Protein AF-0000000072276183 (afdb_homodimer)

Structure (mmCIF, N/CA/C/O backbone):
data_AF-0000000072276183-model_v1
#
loop_
_entity.id
_entity.type
_entity.pdbx_description
1 polymer 'TsaA-like domain-containing protein'
#
loop_
_atom_site.group_PDB
_atom_site.id
_atom_site.type_symbol
_atom_site.label_atom_id
_atom_site.label_alt_id
_atom_site.label_comp_id
_atom_site.label_asym_id
_atom_site.label_entity_id
_atom_site.label_seq_id
_atom_site.pdbx_PDB_ins_code
_atom_site.Cartn_x
_atom_site.Cartn_y
_atom_site.Cartn_z
_atom_site.occupancy
_atom_site.B_iso_or_equiv
_atom_site.auth_seq_id
_atom_site.auth_comp_id
_atom_site.auth_asym_id
_atom_site.auth_atom_id
_atom_site.pdbx_PDB_model_num
ATOM 1 N N . MET A 1 1 ? 23.266 11.641 19.812 1 40.16 1 MET A N 1
ATOM 2 C CA . MET A 1 1 ? 23.172 12.867 19.016 1 40.16 1 MET A CA 1
ATOM 3 C C . MET A 1 1 ? 22.047 12.758 17.984 1 40.16 1 MET A C 1
ATOM 5 O O . MET A 1 1 ? 21.906 11.742 17.312 1 40.16 1 MET A O 1
ATOM 9 N N . ASP A 1 2 ? 20.953 13.555 18.109 1 54.47 2 ASP A N 1
ATOM 10 C CA . ASP A 1 2 ? 19.781 13.586 17.25 1 54.47 2 ASP A CA 1
ATOM 11 C C . ASP A 1 2 ? 20.156 13.906 15.812 1 54.47 2 ASP A C 1
ATOM 13 O O . ASP A 1 2 ? 20.719 14.969 15.531 1 54.47 2 ASP A O 1
ATOM 17 N N . ASP A 1 3 ? 20.5 12.93 14.977 1 69.75 3 ASP A N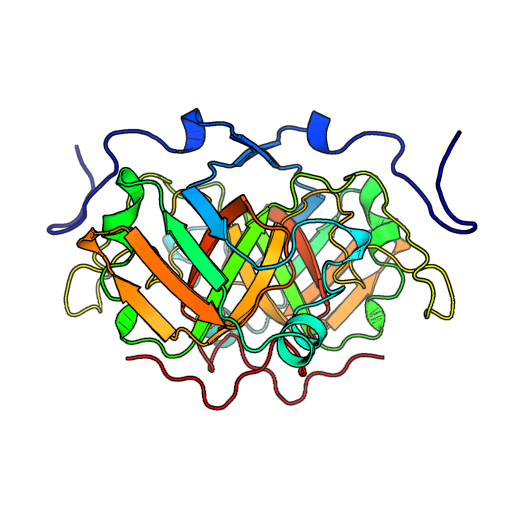 1
ATOM 18 C CA . ASP A 1 3 ? 20.969 13.047 13.594 1 69.75 3 ASP A CA 1
ATOM 19 C C . ASP A 1 3 ? 19.891 13.672 12.703 1 69.75 3 ASP A C 1
ATOM 21 O O . ASP A 1 3 ? 20.062 13.75 11.484 1 69.75 3 ASP A O 1
ATOM 25 N N . ARG A 1 4 ? 19 14.422 13.453 1 79.62 4 ARG A N 1
ATOM 26 C CA . ARG A 1 4 ? 17.938 15.039 12.688 1 79.62 4 ARG A CA 1
ATOM 27 C C . ARG A 1 4 ? 18.375 16.391 12.125 1 79.62 4 ARG A C 1
ATOM 29 O O . ARG A 1 4 ? 19.141 17.109 12.75 1 79.62 4 ARG A O 1
ATOM 36 N N . ARG A 1 5 ? 17.797 16.672 10.969 1 85.88 5 ARG A N 1
ATOM 37 C CA . ARG A 1 5 ? 17.984 17.969 10.344 1 85.88 5 ARG A CA 1
ATOM 38 C C . ARG A 1 5 ? 17.125 19.031 11.023 1 85.88 5 ARG A C 1
ATOM 40 O O . ARG A 1 5 ? 16.125 18.719 11.664 1 85.88 5 ARG A O 1
ATOM 47 N N . GLU A 1 6 ? 17.594 20.297 10.836 1 86.75 6 GLU A N 1
ATOM 48 C CA . GLU A 1 6 ? 16.797 21.422 11.344 1 86.75 6 GLU A CA 1
ATOM 49 C C . GLU A 1 6 ? 15.383 21.406 10.766 1 86.75 6 GLU A C 1
ATOM 51 O O . GLU A 1 6 ? 15.195 21.203 9.57 1 86.75 6 GLU A O 1
ATOM 56 N N . GLY A 1 7 ? 14.328 21.484 11.648 1 91.81 7 GLY A N 1
ATOM 57 C CA . GLY A 1 7 ? 12.945 21.531 11.203 1 91.81 7 GLY A CA 1
ATOM 58 C C . GLY A 1 7 ? 12.258 20.172 11.281 1 91.81 7 GLY A C 1
ATOM 59 O O . GLY A 1 7 ? 11.023 20.094 11.242 1 91.81 7 GLY A O 1
ATOM 60 N N . GLU A 1 8 ? 13.062 19.141 11.383 1 95.56 8 GLU A N 1
ATOM 61 C CA . GLU A 1 8 ? 12.477 17.812 11.492 1 95.56 8 GLU A CA 1
ATOM 62 C C . GLU A 1 8 ? 11.867 17.594 12.883 1 95.56 8 GLU A C 1
ATOM 64 O O . GLU A 1 8 ? 12.383 18.109 13.875 1 95.56 8 GLU A O 1
ATOM 69 N N . ILE A 1 9 ? 10.758 16.953 12.984 1 97.12 9 ILE A N 1
ATOM 70 C CA . ILE A 1 9 ? 10.07 16.656 14.234 1 97.12 9 ILE A CA 1
ATOM 71 C C . ILE A 1 9 ? 9.867 15.148 14.359 1 97.12 9 ILE A C 1
ATOM 73 O O . ILE A 1 9 ? 9.352 14.508 13.445 1 97.12 9 ILE A O 1
ATOM 77 N N . ALA A 1 10 ? 10.32 14.609 15.477 1 97.69 10 ALA A N 1
ATOM 78 C CA . ALA A 1 10 ? 10.094 13.195 15.781 1 97.69 10 ALA A CA 1
ATOM 79 C C . ALA A 1 10 ? 8.938 13.031 16.766 1 97.69 10 ALA A C 1
ATOM 81 O O . ALA A 1 10 ? 8.68 13.914 17.594 1 97.69 10 ALA A O 1
ATOM 82 N N . LEU A 1 11 ? 8.211 11.93 16.609 1 98.06 11 LEU A N 1
ATOM 83 C CA . LEU A 1 11 ? 7.262 11.531 17.641 1 98.06 11 LEU A CA 1
ATOM 84 C C . LEU A 1 11 ? 7.965 11.359 18.984 1 98.06 11 LEU A C 1
ATOM 86 O O . LEU A 1 11 ? 9.164 11.055 19.031 1 98.06 11 LEU A O 1
ATOM 90 N N . ASP A 1 12 ? 7.238 11.531 20.047 1 96.62 12 ASP A N 1
ATOM 91 C CA . ASP A 1 12 ? 7.809 11.344 21.391 1 96.62 12 ASP A CA 1
ATOM 92 C C . ASP A 1 12 ? 7.805 9.867 21.781 1 96.62 12 ASP A C 1
ATOM 94 O O . ASP A 1 12 ? 8.086 9.523 22.938 1 96.62 12 ASP A O 1
ATOM 98 N N . PHE A 1 13 ? 7.434 9 20.891 1 96.88 13 PHE A N 1
ATOM 99 C CA . PHE A 1 13 ? 7.465 7.555 21.062 1 96.88 13 PHE A CA 1
ATOM 100 C C . PHE A 1 13 ? 7.852 6.863 19.766 1 96.88 13 PHE A C 1
ATOM 102 O O . PHE A 1 13 ? 7.793 7.469 18.688 1 96.88 13 PHE A O 1
ATOM 109 N N . ASP A 1 14 ? 8.258 5.617 19.891 1 96.19 14 ASP A N 1
ATOM 110 C CA . ASP A 1 14 ? 8.5 4.785 18.703 1 96.19 14 ASP A CA 1
ATOM 111 C C . ASP A 1 14 ? 7.238 4.023 18.312 1 96.19 14 ASP A C 1
ATOM 113 O O . ASP A 1 14 ? 6.719 3.219 19.078 1 96.19 14 ASP A O 1
ATOM 117 N N . PRO A 1 15 ? 6.758 4.242 17.078 1 96.31 15 PRO A N 1
ATOM 118 C CA . PRO A 1 15 ? 5.535 3.564 16.641 1 96.31 15 PRO A CA 1
ATOM 119 C C . PRO A 1 15 ? 5.641 2.043 16.719 1 96.31 15 PRO A C 1
ATOM 121 O O . PRO A 1 15 ? 4.621 1.354 16.812 1 96.31 15 PRO A O 1
ATOM 124 N N . VAL A 1 16 ? 6.832 1.519 16.641 1 92.94 16 VAL A N 1
ATOM 125 C CA . VAL A 1 16 ? 7.023 0.073 16.688 1 92.94 16 VAL A CA 1
ATOM 126 C C . VAL A 1 16 ? 6.48 -0.471 18 1 92.94 16 VAL A C 1
ATOM 128 O O . VAL A 1 16 ? 6.125 -1.647 18.094 1 92.94 16 VAL A O 1
ATOM 131 N N . THR A 1 17 ? 6.336 0.335 19.047 1 94.38 17 THR A N 1
ATOM 132 C CA . THR A 1 17 ? 5.93 -0.116 20.375 1 94.38 17 THR A CA 1
ATOM 133 C C . THR A 1 17 ? 4.418 -0.308 20.438 1 94.38 17 THR A C 1
ATOM 135 O O . THR A 1 17 ? 3.906 -0.957 21.344 1 94.38 17 THR A O 1
ATOM 138 N N . ARG A 1 18 ? 3.568 0.251 19.562 1 93.12 18 ARG A N 1
ATOM 139 C CA . ARG A 1 18 ? 2.115 0.124 19.578 1 93.12 18 ARG A CA 1
ATOM 140 C C . ARG A 1 18 ? 1.686 -1.294 19.219 1 93.12 18 ARG A C 1
ATOM 142 O O . ARG A 1 18 ? 0.738 -1.828 19.797 1 93.12 18 ARG A O 1
ATOM 149 N N . LYS A 1 19 ? 2.328 -2.047 18.375 1 95.62 19 LYS A N 1
ATOM 150 C CA . LYS A 1 19 ? 2.109 -3.436 17.969 1 95.62 19 LYS A CA 1
ATOM 151 C C . LYS A 1 19 ? 0.624 -3.723 17.781 1 95.62 19 LYS A C 1
ATOM 153 O O . LYS A 1 19 ? 0.101 -4.707 18.297 1 95.62 19 LYS A O 1
ATOM 158 N N . ASP A 1 20 ? -0.106 -2.877 17.125 1 98.19 20 ASP A N 1
ATOM 159 C CA . ASP A 1 20 ? -1.546 -2.986 16.906 1 98.19 20 ASP A CA 1
ATOM 160 C C . ASP A 1 20 ? -1.881 -4.188 16.031 1 98.19 20 ASP A C 1
ATOM 162 O O . ASP A 1 20 ? -2.967 -4.758 16.141 1 98.19 20 ASP A O 1
ATOM 166 N N . ALA A 1 21 ? -1.029 -4.551 15.125 1 98.06 21 ALA A N 1
ATOM 167 C CA . ALA A 1 21 ? -1.132 -5.742 14.281 1 98.06 21 ALA A CA 1
ATOM 168 C C . ALA A 1 21 ? 0.251 -6.266 13.906 1 98.06 21 ALA A C 1
ATOM 170 O O . ALA A 1 21 ? 1.262 -5.602 14.156 1 98.06 21 ALA A O 1
ATOM 171 N N . SER A 1 22 ? 0.256 -7.473 13.359 1 97.62 22 S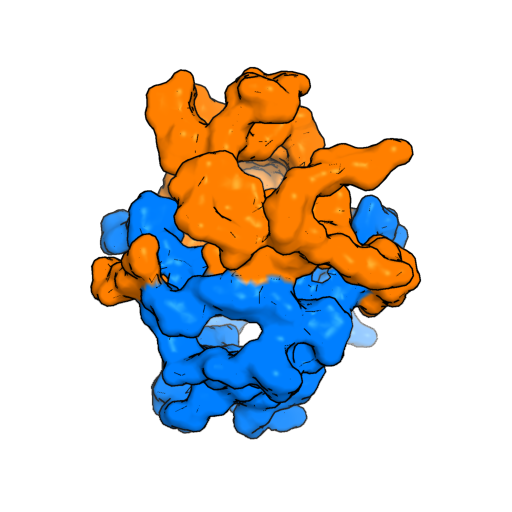ER A N 1
ATOM 172 C CA . SER A 1 22 ? 1.518 -8.078 12.945 1 97.62 22 SER A CA 1
ATOM 173 C C . SER A 1 22 ? 1.582 -8.242 11.43 1 97.62 22 SER A C 1
ATOM 175 O O . SER A 1 22 ? 0.553 -8.414 10.773 1 97.62 22 SER A O 1
ATOM 177 N N . VAL A 1 23 ? 2.803 -8.141 10.945 1 98.5 23 VAL A N 1
ATOM 178 C CA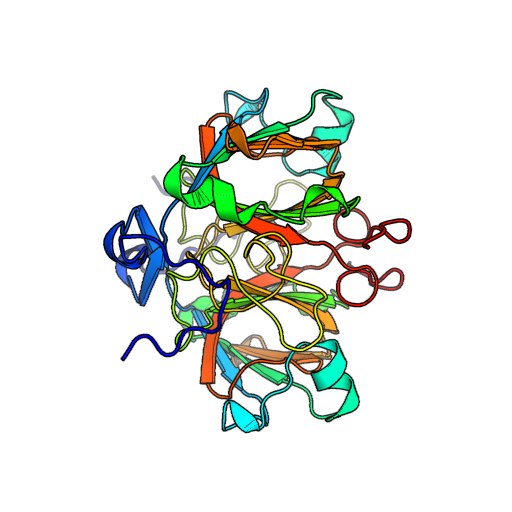 . VAL A 1 23 ? 3.061 -8.336 9.523 1 98.5 23 VAL A CA 1
ATOM 179 C C . VAL A 1 23 ? 3.818 -9.648 9.312 1 98.5 23 VAL A C 1
ATOM 181 O O . VAL A 1 23 ? 4.746 -9.961 10.062 1 98.5 23 VAL A O 1
ATOM 184 N N . ALA A 1 24 ? 3.357 -10.414 8.383 1 98.75 24 ALA A N 1
ATOM 185 C CA . ALA A 1 24 ? 4.094 -11.578 7.902 1 98.75 24 ALA A CA 1
ATOM 186 C C . ALA A 1 24 ? 4.828 -11.266 6.602 1 98.75 24 ALA A C 1
ATOM 188 O O . ALA A 1 24 ? 4.199 -10.984 5.578 1 98.75 24 ALA A O 1
ATOM 189 N N . PHE A 1 25 ? 6.195 -11.297 6.672 1 98.88 25 PHE A N 1
ATOM 190 C CA . PHE A 1 25 ? 6.918 -11.195 5.41 1 98.88 25 PHE A CA 1
ATOM 191 C C . PHE A 1 25 ? 6.684 -12.43 4.555 1 98.88 25 PHE A C 1
ATOM 193 O O . PHE A 1 25 ? 6.844 -13.562 5.027 1 98.88 25 PHE A O 1
ATOM 200 N N . ILE A 1 26 ? 6.324 -12.211 3.336 1 98.94 26 ILE A N 1
ATOM 201 C CA . ILE A 1 26 ? 5.914 -13.344 2.516 1 98.94 26 ILE A CA 1
ATOM 202 C C . ILE A 1 26 ? 7.035 -13.703 1.542 1 98.94 26 ILE A C 1
ATOM 204 O O . ILE A 1 26 ? 6.906 -14.648 0.763 1 98.94 26 ILE A O 1
ATOM 208 N N . GLY A 1 27 ? 8.07 -12.992 1.524 1 98.88 27 GLY A N 1
ATOM 209 C CA . GLY A 1 27 ? 9.227 -13.156 0.655 1 98.88 27 GLY A CA 1
ATOM 210 C C . GLY A 1 27 ? 10.188 -11.984 0.719 1 98.88 27 GLY A C 1
ATOM 211 O O . GLY A 1 27 ? 10.273 -11.297 1.739 1 98.88 27 GLY A O 1
ATOM 212 N N . HIS A 1 28 ? 10.969 -11.867 -0.347 1 98.94 28 HIS A N 1
ATOM 213 C CA . HIS A 1 28 ? 11.945 -10.781 -0.392 1 98.94 28 HIS A CA 1
ATOM 214 C C . HIS A 1 28 ? 12.18 -10.312 -1.823 1 98.94 28 HIS A C 1
ATOM 216 O O . HIS A 1 28 ? 11.812 -11 -2.777 1 98.94 28 HIS A O 1
ATOM 222 N N . ILE A 1 29 ? 12.758 -9.156 -1.881 1 98.88 29 ILE A N 1
ATOM 223 C CA . ILE A 1 29 ? 13.016 -8.508 -3.16 1 98.88 29 ILE A CA 1
ATOM 224 C C . ILE A 1 29 ? 14.523 -8.445 -3.408 1 98.88 29 ILE A C 1
ATOM 226 O O . ILE A 1 29 ? 15.289 -8.031 -2.533 1 98.88 29 ILE A O 1
ATOM 230 N N . GLN A 1 30 ? 14.914 -8.898 -4.531 1 98.69 30 GLN A N 1
ATOM 231 C CA . GLN A 1 30 ? 16.297 -8.758 -4.965 1 98.69 30 GLN A CA 1
ATOM 232 C C . GLN A 1 30 ? 16.469 -7.586 -5.93 1 98.69 30 GLN A C 1
ATOM 234 O O . GLN A 1 30 ? 15.773 -7.516 -6.949 1 98.69 30 GLN A O 1
ATOM 239 N N . THR A 1 31 ? 17.312 -6.648 -5.648 1 97.81 31 THR A N 1
ATOM 240 C CA . THR A 1 31 ? 17.656 -5.488 -6.461 1 97.81 31 THR A CA 1
ATOM 241 C C . THR A 1 31 ? 19.156 -5.332 -6.574 1 97.81 31 THR A C 1
ATOM 243 O O . THR A 1 31 ? 19.922 -6.008 -5.867 1 97.81 31 THR A O 1
ATOM 246 N N . PRO A 1 32 ? 19.625 -4.445 -7.473 1 96.25 32 PRO A N 1
ATOM 247 C CA . PRO A 1 32 ? 21.062 -4.238 -7.574 1 96.25 32 PRO A CA 1
ATOM 248 C C . PRO A 1 32 ? 21.609 -3.318 -6.48 1 96.25 32 PRO A C 1
ATOM 250 O O . PRO A 1 32 ? 22.812 -3.145 -6.359 1 96.25 32 PRO A O 1
ATOM 253 N N . TRP A 1 33 ? 20.766 -2.785 -5.641 1 96.75 33 TRP A N 1
ATOM 254 C CA . TRP A 1 33 ? 21.172 -1.78 -4.668 1 96.75 33 TRP A CA 1
ATOM 255 C C . TRP A 1 33 ? 21.625 -2.436 -3.367 1 96.75 33 TRP A C 1
ATOM 257 O O . TRP A 1 33 ? 20.812 -3.02 -2.646 1 96.75 33 TRP A O 1
ATOM 267 N N . THR A 1 34 ? 22.859 -2.266 -2.977 1 94.88 34 THR A N 1
ATOM 268 C CA . THR A 1 34 ? 23.391 -2.996 -1.831 1 94.88 34 THR A CA 1
ATOM 269 C C . THR A 1 34 ? 23.688 -2.045 -0.672 1 94.88 34 THR A C 1
ATOM 271 O O . THR A 1 34 ? 23.953 -2.488 0.446 1 94.88 34 THR A O 1
ATOM 274 N N . SER A 1 35 ? 23.656 -0.724 -0.904 1 94.25 35 SER A N 1
ATOM 275 C CA . SER A 1 35 ? 23.844 0.251 0.165 1 94.25 35 SER A CA 1
ATOM 276 C C . SER A 1 35 ? 22.875 1.419 0.031 1 94.25 35 SER A C 1
ATOM 278 O O . SER A 1 35 ? 22.469 1.771 -1.078 1 94.25 35 SER A O 1
ATOM 280 N N . ARG A 1 36 ? 22.562 1.996 1.157 1 90.12 36 ARG A N 1
ATOM 281 C CA . ARG A 1 36 ? 21.594 3.092 1.207 1 90.12 36 ARG A CA 1
ATOM 282 C C . ARG A 1 36 ? 22.078 4.273 0.369 1 90.12 36 ARG A C 1
ATOM 284 O O . ARG A 1 36 ? 21.281 4.922 -0.31 1 90.12 36 ARG A O 1
ATOM 291 N N . ASP A 1 37 ? 23.344 4.477 0.392 1 89.94 37 ASP A N 1
ATOM 292 C CA . ASP A 1 37 ? 23.922 5.613 -0.325 1 89.94 37 ASP A CA 1
ATOM 293 C C . ASP A 1 37 ? 23.812 5.418 -1.836 1 89.94 37 ASP A C 1
ATOM 295 O O . ASP A 1 37 ? 23.781 6.391 -2.594 1 89.94 37 ASP A O 1
ATOM 299 N N . GLU A 1 38 ? 23.672 4.156 -2.24 1 89 38 GLU A N 1
ATOM 300 C CA . GLU A 1 38 ? 23.656 3.852 -3.668 1 89 38 GLU A CA 1
ATOM 301 C C . GLU A 1 38 ? 22.219 3.611 -4.16 1 89 38 GLU A C 1
ATOM 303 O O . GLU A 1 38 ? 21.969 3.602 -5.367 1 89 38 GLU A O 1
ATOM 308 N N . ALA A 1 39 ? 21.391 3.406 -3.215 1 91.94 39 ALA A N 1
ATOM 309 C CA . ALA A 1 39 ? 20.016 3.105 -3.617 1 91.94 39 ALA A CA 1
ATOM 310 C C . ALA A 1 39 ? 19.328 4.344 -4.172 1 91.94 39 ALA A C 1
ATOM 312 O O . ALA A 1 39 ? 19.578 5.461 -3.707 1 91.94 39 ALA A O 1
ATOM 313 N N . PRO A 1 40 ? 18.547 4.121 -5.223 1 94.5 40 PRO A N 1
ATOM 314 C CA . PRO A 1 40 ? 17.75 5.246 -5.73 1 94.5 40 PRO A CA 1
ATOM 315 C C . PRO A 1 40 ? 16.781 5.805 -4.684 1 94.5 40 PRO A C 1
ATOM 317 O O . PRO A 1 40 ? 16.406 5.098 -3.75 1 94.5 40 PRO A O 1
ATOM 320 N N . ARG A 1 41 ? 16.406 7.016 -4.805 1 90.44 41 ARG A N 1
ATOM 321 C CA . ARG A 1 41 ? 15.539 7.684 -3.844 1 90.44 41 ARG A CA 1
ATOM 322 C C . ARG A 1 41 ? 14.078 7.348 -4.105 1 90.44 41 ARG A C 1
ATOM 324 O O . ARG A 1 41 ? 13.219 7.562 -3.244 1 90.44 41 ARG A O 1
ATOM 331 N N . ASN A 1 42 ? 13.797 6.902 -5.285 1 92.06 42 ASN A N 1
ATOM 332 C CA . ASN A 1 42 ? 12.453 6.531 -5.715 1 92.06 42 ASN A CA 1
ATOM 333 C C . ASN A 1 42 ? 12.484 5.617 -6.934 1 92.06 42 ASN A C 1
ATOM 335 O O . ASN A 1 42 ? 13.555 5.336 -7.477 1 92.06 42 ASN A O 1
ATOM 339 N N . VAL A 1 43 ? 11.352 5.184 -7.328 1 94.62 43 VAL A N 1
ATOM 340 C CA . VAL A 1 43 ? 11.25 4.191 -8.391 1 94.62 43 VAL A CA 1
ATOM 341 C C . VAL A 1 43 ? 11.586 4.832 -9.734 1 94.62 43 VAL A C 1
ATOM 343 O O . VAL A 1 43 ? 12.117 4.172 -10.633 1 94.62 43 VAL A O 1
ATOM 346 N N . ILE A 1 44 ? 11.344 6.141 -9.914 1 94.69 44 ILE A N 1
ATOM 347 C CA . ILE A 1 44 ? 11.695 6.836 -11.148 1 94.69 44 ILE A CA 1
ATOM 348 C C . ILE A 1 44 ? 13.203 6.824 -11.336 1 94.69 44 ILE A C 1
ATOM 350 O O . ILE A 1 44 ? 13.703 6.461 -12.406 1 94.69 44 ILE A O 1
ATOM 354 N N . GLU A 1 45 ? 13.859 7.188 -10.281 1 94.56 45 GLU A N 1
ATOM 355 C CA . GLU A 1 45 ? 15.32 7.16 -10.32 1 94.56 45 GLU A CA 1
ATOM 356 C C . GLU A 1 45 ? 15.836 5.742 -10.555 1 94.56 45 GLU A C 1
ATOM 358 O O . GLU A 1 45 ? 16.828 5.547 -11.258 1 94.56 45 GLU A O 1
ATOM 363 N N . ALA A 1 46 ? 15.203 4.766 -9.93 1 95.44 46 ALA A N 1
ATOM 364 C CA . ALA A 1 46 ? 15.594 3.375 -10.141 1 95.44 46 ALA A CA 1
ATOM 365 C C . ALA A 1 46 ? 15.531 3.008 -11.617 1 95.44 46 ALA A C 1
ATOM 367 O O . ALA A 1 46 ? 16.469 2.398 -12.156 1 95.44 46 ALA A O 1
ATOM 368 N N . ARG A 1 47 ? 14.5 3.396 -12.312 1 93.44 47 ARG A N 1
ATOM 369 C CA . ARG A 1 47 ? 14.312 3.113 -13.727 1 93.44 47 ARG A CA 1
ATOM 370 C C . ARG A 1 47 ? 15.383 3.799 -14.57 1 93.44 47 ARG A C 1
ATOM 372 O O . ARG A 1 47 ? 15.812 3.262 -15.594 1 93.44 47 ARG A O 1
ATOM 379 N N . GLU A 1 48 ? 15.766 4.945 -14.141 1 94.56 48 GLU A N 1
ATOM 380 C CA . GLU A 1 48 ? 16.75 5.73 -14.883 1 94.56 48 GLU A CA 1
ATOM 381 C C . GLU A 1 48 ? 18.156 5.164 -14.695 1 94.56 48 GLU A C 1
ATOM 383 O O . GLU A 1 48 ? 18.953 5.176 -15.633 1 94.56 48 GLU A O 1
ATOM 388 N N . ARG A 1 49 ? 18.391 4.641 -13.562 1 92.56 49 ARG A N 1
ATOM 389 C CA . ARG A 1 49 ? 19.75 4.234 -13.211 1 92.56 49 ARG A CA 1
ATOM 390 C C . ARG A 1 49 ? 20.016 2.801 -13.648 1 92.56 49 ARG A C 1
ATOM 392 O O . ARG A 1 49 ? 21.172 2.396 -13.781 1 92.56 49 ARG A O 1
ATOM 399 N N . SER A 1 50 ? 19 2.043 -13.711 1 87.62 50 SER A N 1
ATOM 400 C CA . SER A 1 50 ? 19.219 0.648 -14.078 1 87.62 50 SER A CA 1
ATOM 401 C C . SER A 1 50 ? 18.062 0.102 -14.906 1 87.62 50 SER A C 1
ATOM 403 O O . SER A 1 50 ? 16.906 0.396 -14.633 1 87.62 50 SER A O 1
ATOM 405 N N . THR A 1 51 ? 18.453 -0.612 -15.875 1 87.19 51 THR A N 1
ATOM 406 C CA . THR A 1 51 ? 17.438 -1.347 -16.625 1 87.19 51 THR A CA 1
ATOM 407 C C . THR A 1 51 ? 17.234 -2.736 -16.031 1 87.19 51 THR A C 1
ATOM 409 O O . THR A 1 51 ? 16.344 -3.477 -16.469 1 87.19 51 THR A O 1
ATOM 412 N N . GLU A 1 52 ? 17.984 -3.016 -15.031 1 92.75 52 GLU A N 1
ATOM 413 C CA . GLU A 1 52 ? 17.859 -4.34 -14.43 1 92.75 52 GLU A CA 1
ATOM 414 C C . GLU A 1 52 ? 16.547 -4.473 -13.664 1 92.75 52 GLU A C 1
ATOM 416 O O . GLU A 1 52 ? 16.25 -3.67 -12.773 1 92.75 52 GLU A O 1
ATOM 421 N N . PRO A 1 53 ? 15.805 -5.469 -14.023 1 96.94 53 PRO A N 1
ATOM 422 C CA . PRO A 1 53 ? 14.555 -5.703 -13.305 1 96.94 53 PRO A CA 1
ATOM 423 C C . PRO A 1 53 ? 14.773 -6.188 -11.875 1 96.94 53 PRO A C 1
ATOM 425 O O . PRO A 1 53 ? 15.875 -6.621 -11.531 1 96.94 53 PRO A O 1
ATOM 428 N N . ALA A 1 54 ? 13.812 -5.996 -11.023 1 98.5 54 ALA A N 1
ATOM 429 C CA . ALA A 1 54 ? 13.828 -6.578 -9.68 1 98.5 54 ALA A CA 1
ATOM 430 C C . ALA A 1 54 ? 13.234 -7.984 -9.688 1 98.5 54 ALA A C 1
ATOM 432 O O . ALA A 1 54 ? 12.312 -8.273 -10.445 1 98.5 54 ALA A O 1
ATOM 433 N N . ARG A 1 55 ? 13.812 -8.812 -8.906 1 98.88 55 ARG A N 1
ATOM 434 C CA . ARG A 1 55 ? 13.305 -10.172 -8.711 1 98.88 55 ARG A CA 1
ATOM 435 C C . ARG A 1 55 ? 12.664 -10.328 -7.34 1 98.88 55 ARG A C 1
ATOM 437 O O . ARG A 1 55 ? 13.258 -9.953 -6.324 1 98.88 55 ARG A O 1
ATOM 444 N N . ILE A 1 56 ? 11.477 -10.82 -7.344 1 98.94 56 ILE A N 1
ATOM 445 C CA . ILE A 1 56 ? 10.75 -11.094 -6.109 1 98.94 56 ILE A CA 1
ATOM 446 C C . ILE A 1 56 ? 10.656 -12.602 -5.895 1 98.94 56 ILE A C 1
ATOM 448 O O . ILE A 1 56 ? 10.219 -13.336 -6.785 1 98.94 56 ILE A O 1
ATOM 452 N N . THR A 1 57 ? 11.086 -13.039 -4.766 1 98.94 57 THR A N 1
ATOM 453 C CA . THR A 1 57 ? 10.992 -14.453 -4.391 1 98.94 57 THR A CA 1
ATOM 454 C C . THR A 1 57 ? 10.078 -14.633 -3.182 1 98.94 57 THR A C 1
ATOM 456 O O . THR A 1 57 ? 10.336 -14.07 -2.115 1 98.94 57 THR A O 1
ATOM 459 N N . LEU A 1 58 ? 9.062 -15.438 -3.385 1 98.94 58 LEU A N 1
ATOM 460 C CA . LEU A 1 58 ? 8.133 -15.727 -2.301 1 98.94 58 LEU A CA 1
ATOM 461 C C . LEU A 1 58 ? 8.625 -16.906 -1.462 1 98.94 58 LEU A C 1
ATOM 463 O O . LEU A 1 58 ? 9.297 -17.797 -1.979 1 98.94 58 LEU A O 1
ATOM 467 N N . ASP A 1 59 ? 8.305 -16.859 -0.107 1 98.56 59 ASP A N 1
ATOM 468 C CA . ASP A 1 59 ? 8.344 -18.125 0.625 1 98.56 59 ASP A CA 1
ATOM 469 C C . ASP A 1 59 ? 7.465 -19.172 -0.049 1 98.56 59 ASP A C 1
ATOM 471 O O . ASP A 1 59 ? 6.352 -18.875 -0.49 1 98.56 59 ASP A O 1
ATOM 475 N N . PRO A 1 60 ? 7.875 -20.391 -0.12 1 98.31 60 PRO A N 1
ATOM 476 C CA . PRO A 1 60 ? 7.191 -21.438 -0.894 1 98.31 60 PRO A CA 1
ATOM 477 C C . PRO A 1 60 ? 5.711 -21.547 -0.544 1 98.31 60 PRO A C 1
ATOM 479 O O . PRO A 1 60 ? 4.879 -21.766 -1.429 1 98.31 60 PRO A O 1
ATOM 482 N N . ALA A 1 61 ? 5.344 -21.406 0.687 1 98 61 ALA A N 1
ATOM 483 C CA . ALA A 1 61 ? 3.957 -21.562 1.119 1 98 61 ALA A CA 1
ATOM 484 C C . ALA A 1 61 ? 3.043 -20.562 0.413 1 98 61 ALA A C 1
ATOM 486 O O . ALA A 1 61 ? 1.844 -20.812 0.263 1 98 61 ALA A O 1
ATOM 487 N N . PHE A 1 62 ? 3.576 -19.453 -0.073 1 98.81 62 PHE A N 1
ATOM 488 C CA . PHE A 1 62 ? 2.754 -18.391 -0.637 1 98.81 62 PHE A CA 1
ATOM 489 C C . PHE A 1 62 ? 2.738 -18.469 -2.158 1 98.81 62 PHE A C 1
ATOM 491 O O . PHE A 1 62 ? 2.002 -17.734 -2.816 1 98.81 62 PHE A O 1
ATOM 498 N N . ALA A 1 63 ? 3.453 -19.359 -2.799 1 98.81 63 ALA A N 1
ATOM 499 C CA . ALA A 1 63 ? 3.623 -19.453 -4.246 1 98.81 63 ALA A CA 1
ATOM 500 C C . ALA A 1 63 ? 2.287 -19.703 -4.941 1 98.81 63 ALA A C 1
ATOM 502 O O . ALA A 1 63 ? 2.01 -19.109 -5.988 1 98.81 63 ALA A O 1
ATOM 503 N N . PRO A 1 64 ? 1.399 -20.5 -4.332 1 98.44 64 PRO A N 1
ATOM 504 C CA . PRO A 1 64 ? 0.112 -20.734 -4.992 1 98.44 64 PRO A CA 1
ATOM 505 C C . PRO A 1 64 ? -0.702 -19.453 -5.156 1 98.44 64 PRO A C 1
ATOM 507 O O . PRO A 1 64 ? -1.594 -19.375 -6.008 1 98.44 64 PRO A O 1
ATOM 510 N N . GLY A 1 65 ? -0.38 -18.438 -4.375 1 98.75 65 GLY A N 1
ATOM 511 C CA . GLY A 1 65 ? -1.085 -17.156 -4.445 1 98.75 65 GLY A CA 1
ATOM 512 C C . GLY A 1 65 ? -0.842 -16.406 -5.742 1 98.75 65 GLY A C 1
ATOM 513 O O . GLY A 1 65 ? -1.552 -15.453 -6.055 1 98.75 65 GLY A O 1
ATOM 514 N N . LEU A 1 66 ? 0.061 -16.891 -6.535 1 98.75 66 LEU A N 1
ATOM 515 C CA . LEU A 1 66 ? 0.417 -16.234 -7.789 1 98.75 66 LEU A CA 1
ATOM 516 C C . LEU A 1 66 ? -0.503 -16.672 -8.914 1 98.75 66 LEU A C 1
ATOM 518 O O . LEU A 1 66 ? -0.482 -16.094 -10.008 1 98.75 66 LEU A O 1
ATOM 522 N N . ALA A 1 67 ? -1.322 -17.672 -8.641 1 97.56 67 ALA A N 1
ATOM 523 C CA . ALA A 1 67 ? -2.178 -18.219 -9.695 1 97.56 67 ALA A CA 1
ATOM 524 C C . ALA A 1 67 ? -3.066 -17.125 -10.297 1 97.56 67 ALA A C 1
ATOM 526 O O . ALA A 1 67 ? -3.832 -16.484 -9.578 1 97.56 67 ALA A O 1
ATOM 527 N N . GLY A 1 68 ? -2.916 -16.891 -11.625 1 96.62 68 GLY A N 1
ATOM 528 C CA . GLY A 1 68 ? -3.746 -15.922 -12.328 1 96.62 68 GLY A CA 1
ATOM 529 C C . GLY A 1 68 ? -3.082 -14.562 -12.484 1 96.62 68 GLY A C 1
ATOM 530 O O . GLY A 1 68 ? -3.604 -13.688 -13.18 1 96.62 68 GLY A O 1
ATOM 531 N N . LEU A 1 69 ? -1.895 -14.375 -11.906 1 98.31 69 LEU A N 1
ATOM 532 C CA . LEU A 1 69 ? -1.249 -13.07 -11.906 1 98.31 69 LEU A CA 1
ATOM 533 C C . LEU A 1 69 ? -0.619 -12.773 -13.266 1 98.31 69 LEU A C 1
ATOM 535 O O . LEU A 1 69 ? -0.557 -11.617 -13.688 1 98.31 69 LEU A O 1
ATOM 539 N N . ALA A 1 70 ? -0.177 -13.789 -13.969 1 97.19 70 ALA A N 1
ATOM 540 C CA . ALA A 1 70 ? 0.598 -13.648 -15.195 1 97.19 70 ALA A CA 1
ATOM 541 C C . ALA A 1 70 ? -0.194 -12.883 -16.25 1 97.19 70 ALA A C 1
ATOM 543 O O . ALA A 1 70 ? 0.389 -12.266 -17.156 1 97.19 70 ALA A O 1
ATOM 544 N N . GLY A 1 71 ? -1.433 -12.781 -16.188 1 95.25 71 GLY A N 1
ATOM 545 C CA . GLY A 1 71 ? -2.24 -12.086 -17.188 1 95.25 71 GLY A CA 1
ATOM 546 C C . GLY A 1 71 ? -2.238 -10.578 -17.016 1 95.25 71 GLY A C 1
ATOM 547 O O . GLY A 1 71 ? -2.66 -9.852 -17.906 1 95.25 71 GLY A O 1
ATOM 548 N N . HIS A 1 72 ? -1.724 -10.102 -15.938 1 98.38 72 HIS A N 1
ATOM 549 C CA . HIS A 1 72 ? -1.666 -8.672 -15.664 1 98.38 72 HIS A CA 1
ATOM 550 C C . HIS A 1 72 ? -0.359 -8.07 -16.156 1 98.38 72 HIS A C 1
ATOM 552 O O . HIS A 1 72 ? 0.704 -8.68 -16.031 1 98.38 72 HIS A O 1
ATOM 558 N N . SER A 1 73 ? -0.446 -6.871 -16.75 1 98.81 73 SER A N 1
ATOM 559 C CA . SER A 1 73 ? 0.763 -6.25 -17.281 1 98.81 73 SER A CA 1
ATOM 560 C C . SER A 1 73 ? 1.518 -5.492 -16.188 1 98.81 73 SER A C 1
ATOM 562 O O . SER A 1 73 ? 2.707 -5.207 -16.344 1 98.81 73 SER A O 1
ATOM 564 N N . HIS A 1 74 ? 0.78 -5.07 -15.172 1 98.88 74 HIS A N 1
ATOM 565 C CA . HIS A 1 74 ? 1.351 -4.301 -14.078 1 98.88 74 HIS A CA 1
ATOM 566 C C . HIS A 1 74 ? 0.875 -4.828 -12.727 1 98.88 74 HIS A C 1
ATOM 568 O O . HIS A 1 74 ? -0.193 -5.438 -12.633 1 98.88 74 HIS A O 1
ATOM 574 N N . VAL A 1 75 ? 1.693 -4.594 -11.727 1 98.94 75 VAL A N 1
ATOM 575 C CA . VAL A 1 75 ? 1.35 -4.949 -10.352 1 98.94 75 VAL A CA 1
ATOM 576 C C . VAL A 1 75 ? 1.732 -3.805 -9.414 1 98.94 75 VAL A C 1
ATOM 578 O O . VAL A 1 75 ? 2.543 -2.947 -9.773 1 98.94 75 VAL A O 1
ATOM 581 N N . VAL A 1 76 ? 1.069 -3.775 -8.297 1 98.94 76 VAL A N 1
ATOM 582 C CA . VAL A 1 76 ? 1.507 -2.986 -7.148 1 98.94 76 VAL A CA 1
ATOM 583 C C . VAL A 1 76 ? 2.266 -3.875 -6.168 1 98.94 76 VAL A C 1
ATOM 585 O O . VAL A 1 76 ? 1.755 -4.914 -5.738 1 98.94 76 VAL A O 1
ATOM 588 N N . VAL A 1 77 ? 3.475 -3.504 -5.887 1 98.94 77 VAL A N 1
ATOM 589 C CA . VAL A 1 77 ? 4.301 -4.223 -4.922 1 98.94 77 VAL A CA 1
ATOM 590 C C . VAL A 1 77 ? 4.352 -3.441 -3.609 1 98.94 77 VAL A C 1
ATOM 592 O O . VAL A 1 77 ? 4.609 -2.236 -3.605 1 98.94 77 VAL A O 1
ATOM 595 N N . LEU A 1 78 ? 3.982 -4.094 -2.5 1 98.94 78 LEU A N 1
ATOM 596 C CA . LEU A 1 78 ? 4.141 -3.543 -1.159 1 98.94 78 LEU A CA 1
ATOM 597 C C . LEU A 1 78 ? 5.312 -4.199 -0.438 1 98.94 78 LEU A C 1
ATOM 599 O O . LEU A 1 78 ? 5.383 -5.426 -0.345 1 98.94 78 LEU A O 1
ATOM 603 N N . TYR A 1 79 ? 6.211 -3.4 0.048 1 98.88 79 TYR A N 1
ATOM 604 C CA . TYR A 1 79 ? 7.395 -3.947 0.7 1 98.88 79 TYR A CA 1
ATOM 605 C C . TYR A 1 79 ? 7.77 -3.129 1.93 1 98.88 79 TYR A C 1
ATOM 607 O O . TYR A 1 79 ? 7.355 -1.974 2.062 1 98.88 79 TYR A O 1
ATOM 615 N N . TRP A 1 80 ? 8.406 -3.748 2.852 1 98.88 80 TRP A N 1
ATOM 616 C CA . TRP A 1 80 ? 8.68 -3.207 4.18 1 98.88 80 TRP A CA 1
ATOM 617 C C . TRP A 1 80 ? 10.094 -2.633 4.25 1 98.88 80 TRP A C 1
ATOM 619 O O . TRP A 1 80 ? 11.07 -3.377 4.223 1 98.88 80 TRP A O 1
ATOM 629 N N . MET A 1 81 ? 10.156 -1.336 4.344 1 98.44 81 MET A N 1
ATOM 630 C CA . MET A 1 81 ? 11.453 -0.682 4.461 1 98.44 81 MET A CA 1
ATOM 631 C C . MET A 1 81 ? 12.023 -0.85 5.863 1 98.44 81 MET A C 1
ATOM 633 O O . MET A 1 81 ? 12.062 0.105 6.641 1 98.44 81 MET A O 1
ATOM 637 N N . ASP A 1 82 ? 12.609 -2.045 6.109 1 97.62 82 ASP A N 1
ATOM 638 C CA . ASP A 1 82 ? 12.883 -2.562 7.445 1 97.62 82 ASP A CA 1
ATOM 639 C C . ASP A 1 82 ? 14.055 -1.825 8.086 1 97.62 82 ASP A C 1
ATOM 641 O O . ASP A 1 82 ? 14.273 -1.926 9.297 1 97.62 82 ASP A O 1
ATOM 645 N N . LYS A 1 83 ? 14.812 -1.015 7.379 1 96.56 83 LYS A N 1
ATOM 646 C CA . LYS A 1 83 ? 15.969 -0.308 7.934 1 96.56 83 LYS A CA 1
ATOM 647 C C . LYS A 1 83 ? 15.633 1.152 8.219 1 96.56 83 LYS A C 1
ATOM 649 O O . LYS A 1 83 ? 16.469 1.897 8.734 1 96.56 83 LYS A O 1
ATOM 654 N N . ALA A 1 84 ? 14.383 1.559 7.965 1 96.31 84 ALA A N 1
ATOM 655 C CA . ALA A 1 84 ? 13.984 2.955 8.125 1 96.31 84 ALA A CA 1
ATOM 656 C C . ALA A 1 84 ? 13.523 3.232 9.555 1 96.31 84 ALA A C 1
ATOM 658 O O . ALA A 1 84 ? 12.852 2.402 10.172 1 96.31 84 ALA A O 1
ATOM 659 N N . ARG A 1 85 ? 13.906 4.363 10.055 1 96.12 85 ARG A N 1
ATOM 660 C CA . ARG A 1 85 ? 13.305 4.785 11.32 1 96.12 85 ARG A CA 1
ATOM 661 C C . ARG A 1 85 ? 11.82 5.07 11.148 1 96.12 85 ARG A C 1
ATOM 663 O O . ARG A 1 85 ? 11.359 5.371 10.047 1 96.12 85 ARG A O 1
ATOM 670 N N . ARG A 1 86 ? 11.109 5.055 12.258 1 98.25 86 ARG A N 1
ATOM 671 C CA . ARG A 1 86 ? 9.656 5.074 12.141 1 98.25 86 ARG A CA 1
ATOM 672 C C . ARG A 1 86 ? 9.062 6.27 12.875 1 98.25 86 ARG A C 1
ATOM 674 O O . ARG A 1 86 ? 7.848 6.484 12.844 1 98.25 86 ARG A O 1
ATOM 681 N N . ASP A 1 87 ? 9.844 7.141 13.484 1 98 87 ASP A N 1
ATOM 682 C CA . ASP A 1 87 ? 9.312 8.117 14.43 1 98 87 ASP A CA 1
ATOM 683 C C . ASP A 1 87 ? 9.367 9.523 13.859 1 98 87 ASP A C 1
ATOM 685 O O . ASP A 1 87 ? 8.922 10.484 14.5 1 98 87 ASP A O 1
ATOM 689 N N . LEU A 1 88 ? 9.922 9.703 12.664 1 97.88 88 LEU A N 1
ATOM 690 C CA . LEU A 1 88 ? 10.055 11.047 12.102 1 97.88 88 LEU A CA 1
ATOM 691 C C . LEU A 1 88 ? 8.766 11.477 11.414 1 97.88 88 LEU A C 1
ATOM 693 O O . LEU A 1 88 ? 8.453 11.016 10.312 1 97.88 88 LEU A O 1
ATOM 697 N N . ILE A 1 89 ? 8.031 12.391 12.031 1 98.5 89 ILE A N 1
ATOM 698 C CA . ILE A 1 89 ? 6.688 12.742 11.57 1 98.5 89 ILE A CA 1
ATOM 699 C C . ILE A 1 89 ? 6.75 13.953 10.656 1 98.5 89 ILE A C 1
ATOM 701 O O . ILE A 1 89 ? 5.926 14.102 9.75 1 98.5 89 ILE A O 1
ATOM 705 N N . VAL A 1 90 ? 7.668 14.883 10.875 1 98.31 90 VAL A N 1
ATOM 706 C CA . VAL A 1 90 ? 7.996 15.984 9.977 1 98.31 90 VAL A CA 1
ATOM 707 C C . VAL A 1 90 ? 9.445 15.859 9.508 1 98.31 90 VAL A C 1
ATOM 709 O O . VAL A 1 90 ? 10.352 15.648 10.32 1 98.31 90 VAL A O 1
ATOM 712 N N . GLN A 1 91 ? 9.594 15.945 8.195 1 97 91 GLN A N 1
ATOM 713 C CA . GLN A 1 91 ? 10.898 15.758 7.582 1 97 91 GLN A CA 1
ATOM 714 C C . GLN A 1 91 ? 11.305 16.984 6.766 1 97 91 GLN A C 1
ATOM 716 O O . GLN A 1 91 ? 10.469 17.828 6.461 1 97 91 GLN A O 1
ATOM 721 N N . CYS A 1 92 ? 12.578 17.047 6.523 1 93.25 92 CYS A N 1
ATOM 722 C CA . CYS A 1 92 ? 13.133 18.125 5.715 1 93.25 92 CYS A CA 1
ATOM 723 C C . CYS A 1 92 ? 13.977 17.578 4.574 1 93.25 92 CYS A C 1
ATOM 725 O O . CYS A 1 92 ? 15.211 17.547 4.66 1 93.25 92 CYS A O 1
ATOM 727 N N . PRO A 1 93 ? 13.266 17.266 3.535 1 84.81 93 PRO A N 1
ATOM 728 C CA . PRO A 1 93 ? 14.047 16.766 2.402 1 84.81 93 PRO A CA 1
ATOM 729 C C . PRO A 1 93 ? 14.984 17.828 1.821 1 84.81 93 PRO A C 1
ATOM 731 O O . PRO A 1 93 ? 14.711 19.016 1.918 1 84.81 93 PRO A O 1
ATOM 734 N N . ARG A 1 94 ? 16.141 17.469 1.29 1 75.81 94 ARG A N 1
ATOM 735 C CA . ARG A 1 94 ? 17.188 18.359 0.82 1 75.81 94 ARG A CA 1
ATOM 736 C C . ARG A 1 94 ? 16.656 19.297 -0.261 1 75.81 94 ARG A C 1
ATOM 738 O O . ARG A 1 94 ? 17.016 20.484 -0.29 1 75.81 94 ARG A O 1
ATOM 745 N N . HIS A 1 95 ? 15.836 18.891 -1.097 1 71.62 95 HIS A N 1
ATOM 746 C CA . HIS A 1 95 ? 15.438 19.703 -2.24 1 71.62 95 HIS A CA 1
ATOM 747 C C . HIS A 1 95 ? 14.094 20.375 -1.994 1 71.62 95 HIS A C 1
ATOM 749 O O . HIS A 1 95 ? 13.523 20.984 -2.902 1 71.62 95 HIS A O 1
ATOM 755 N N . SER A 1 96 ? 13.742 20.281 -0.72 1 71.62 96 SER A N 1
ATOM 756 C CA . SER A 1 96 ? 12.438 20.891 -0.453 1 71.62 96 SER A CA 1
ATOM 757 C C . SER A 1 96 ? 12.586 22.281 0.14 1 71.62 96 SER A C 1
ATOM 759 O O . SER A 1 96 ? 13.641 22.625 0.678 1 71.62 96 SER A O 1
ATOM 761 N N . GLU A 1 97 ? 11.586 23.125 -0.104 1 74.94 97 GLU A N 1
ATOM 762 C CA . GLU A 1 97 ? 11.57 24.5 0.377 1 74.94 97 GLU A CA 1
ATOM 763 C C . GLU A 1 97 ? 11.312 24.562 1.88 1 74.94 97 GLU A C 1
ATOM 765 O O . GLU A 1 97 ? 11.352 25.641 2.482 1 74.94 97 GLU A O 1
ATOM 770 N N . GLY A 1 98 ? 11.203 23.438 2.533 1 85.75 98 GLY A N 1
ATOM 771 C CA . GLY A 1 98 ? 10.914 23.453 3.961 1 85.75 98 GLY A CA 1
ATOM 772 C C . GLY A 1 98 ? 10.453 22.109 4.492 1 85.75 98 GLY A C 1
ATOM 773 O O . GLY A 1 98 ? 10.492 21.094 3.775 1 85.75 98 GLY A O 1
ATOM 774 N N . PRO A 1 99 ? 10.094 22.172 5.836 1 94.06 99 PRO A N 1
ATOM 775 C CA . PRO A 1 99 ? 9.625 20.938 6.469 1 94.06 99 PRO A CA 1
ATOM 776 C C . PRO A 1 99 ? 8.32 20.422 5.863 1 94.06 99 PRO A C 1
ATOM 778 O O . PRO A 1 99 ? 7.453 21.219 5.492 1 94.06 99 PRO A O 1
ATOM 781 N N . ARG A 1 100 ? 8.219 19.156 5.719 1 96.38 100 ARG A N 1
ATOM 782 C CA . ARG A 1 100 ? 7.047 18.469 5.188 1 96.38 100 ARG A CA 1
ATOM 783 C C . ARG A 1 100 ? 6.629 17.312 6.094 1 96.38 100 ARG A C 1
ATOM 785 O O . ARG A 1 100 ? 7.48 16.609 6.648 1 96.38 100 ARG A O 1
ATOM 792 N N . GLY A 1 101 ? 5.336 17.172 6.254 1 98.25 101 GLY A N 1
ATOM 793 C CA . GLY A 1 101 ? 4.836 16.016 6.965 1 98.25 101 GLY A CA 1
ATOM 794 C C . GLY A 1 101 ? 5.035 14.719 6.195 1 98.25 101 GLY A C 1
ATOM 795 O O . GLY A 1 101 ? 4.93 14.695 4.969 1 98.25 101 GLY A O 1
ATOM 796 N N . VAL A 1 102 ? 5.285 13.672 6.945 1 98.56 102 VAL A N 1
ATOM 797 C CA . VAL A 1 102 ? 5.641 12.391 6.352 1 98.56 102 VAL A CA 1
ATOM 798 C C . VAL A 1 102 ? 4.555 11.953 5.371 1 98.56 102 VAL A C 1
ATOM 800 O O . VAL A 1 102 ? 4.848 11.32 4.352 1 98.56 102 VAL A O 1
ATOM 803 N N . PHE A 1 103 ? 3.287 12.328 5.57 1 98.81 103 PHE A N 1
ATOM 804 C CA . PHE A 1 103 ? 2.186 11.859 4.738 1 98.81 103 PHE A CA 1
ATOM 805 C C . PHE A 1 103 ? 2.09 12.672 3.453 1 98.81 103 PHE A C 1
ATOM 807 O O . PHE A 1 103 ? 1.305 12.344 2.562 1 98.81 103 PHE A O 1
ATOM 814 N N . SER A 1 104 ? 2.896 13.719 3.344 1 97.81 104 SER A N 1
ATOM 815 C CA . SER A 1 104 ? 3 14.453 2.088 1 97.81 104 SER A CA 1
ATOM 816 C C . SER A 1 104 ? 4.234 14.031 1.301 1 97.81 104 SER A C 1
ATOM 818 O O . SER A 1 104 ? 4.598 14.672 0.312 1 97.81 104 SER A O 1
ATOM 820 N N . LEU A 1 105 ? 4.871 12.945 1.737 1 96.62 105 LEU A N 1
ATOM 821 C CA . LEU A 1 105 ? 6.082 12.414 1.12 1 96.62 105 LEU A CA 1
ATOM 822 C C . LEU A 1 105 ? 5.918 10.93 0.789 1 96.62 105 LEU A C 1
ATOM 824 O O . LEU A 1 105 ? 4.938 10.305 1.196 1 96.62 105 LEU A O 1
ATOM 828 N N . ARG A 1 106 ? 6.875 10.445 0.047 1 97.25 106 ARG A N 1
ATOM 829 C CA . ARG A 1 106 ? 7 9.008 -0.201 1 97.25 106 ARG A CA 1
ATOM 830 C C . ARG A 1 106 ? 8.234 8.445 0.488 1 97.25 106 ARG A C 1
ATOM 832 O O . ARG A 1 106 ? 8.789 7.43 0.05 1 97.25 106 ARG A O 1
ATOM 839 N N . SER A 1 107 ? 8.641 9.109 1.52 1 96.12 107 SER A N 1
ATOM 840 C CA . SER A 1 107 ? 9.789 8.703 2.318 1 96.12 107 SER A CA 1
ATOM 841 C C . SER A 1 107 ? 9.539 7.375 3.018 1 96.12 107 SER A C 1
ATOM 843 O O . SER A 1 107 ? 8.438 7.129 3.516 1 96.12 107 SER A O 1
ATOM 845 N N . PRO A 1 108 ? 10.594 6.523 3.115 1 97.31 108 PRO A 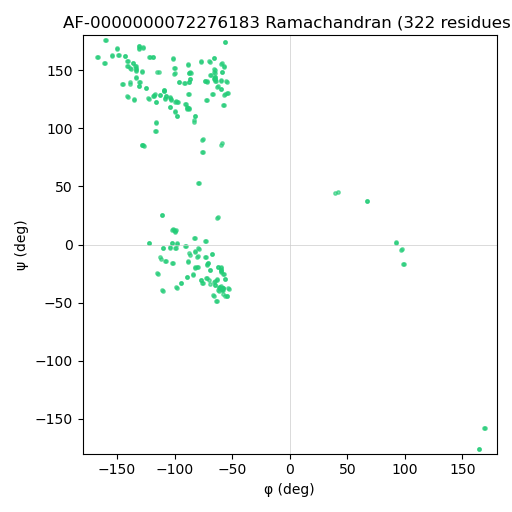N 1
ATOM 846 C CA . PRO A 1 108 ? 10.445 5.293 3.896 1 97.31 108 PRO A CA 1
ATOM 847 C C . PRO A 1 108 ? 10.391 5.555 5.402 1 97.31 108 PRO A C 1
ATOM 849 O O . PRO A 1 108 ? 10.039 4.66 6.176 1 97.31 108 PRO A O 1
ATOM 852 N N . LEU A 1 109 ? 10.828 6.738 5.887 1 97.06 109 LEU A N 1
ATOM 853 C CA . LEU A 1 109 ? 10.812 7.102 7.301 1 97.06 109 LEU A CA 1
ATOM 854 C C . LEU A 1 109 ? 9.398 7.449 7.754 1 97.06 109 LEU A C 1
ATOM 856 O O . LEU A 1 109 ? 9.016 8.625 7.754 1 97.06 109 LEU A O 1
ATOM 860 N N . ARG A 1 110 ? 8.719 6.48 8.203 1 98.62 110 ARG A N 1
ATOM 861 C CA . ARG A 1 110 ? 7.316 6.684 8.562 1 98.62 110 ARG A CA 1
ATOM 862 C C . ARG A 1 110 ? 6.871 5.668 9.609 1 98.62 110 ARG A C 1
ATOM 864 O O . ARG A 1 110 ? 7.527 4.641 9.812 1 98.62 110 ARG A O 1
ATOM 871 N N . PRO A 1 111 ? 5.738 5.91 10.305 1 98.75 111 PRO A N 1
ATOM 872 C CA . PRO A 1 111 ? 5.301 5.039 11.398 1 98.75 111 PRO A CA 1
ATOM 873 C C . PRO A 1 111 ? 5.188 3.574 10.977 1 98.75 111 PRO A C 1
ATOM 875 O O . PRO A 1 111 ? 5.566 2.678 11.734 1 98.75 111 PRO A O 1
ATOM 878 N N . ASN A 1 112 ? 4.613 3.361 9.836 1 98.88 112 ASN A N 1
ATOM 879 C CA . ASN A 1 112 ? 4.598 2.057 9.18 1 98.88 112 ASN A CA 1
ATOM 880 C C . ASN A 1 112 ? 5.355 2.084 7.859 1 98.88 112 ASN A C 1
ATOM 882 O O . ASN A 1 112 ? 4.867 2.629 6.867 1 98.88 112 ASN A O 1
ATOM 886 N N . PRO A 1 113 ? 6.555 1.51 7.832 1 98.69 113 PRO A N 1
ATOM 887 C CA . PRO A 1 113 ? 7.414 1.688 6.656 1 98.69 113 PRO A CA 1
ATOM 888 C C . PRO A 1 113 ? 7.023 0.773 5.5 1 98.69 113 PRO A C 1
ATOM 890 O O . PRO A 1 113 ? 7.875 0.073 4.945 1 98.69 113 PRO A O 1
ATOM 893 N N . VAL A 1 114 ? 5.738 0.803 5.098 1 98.75 114 VAL A N 1
ATOM 894 C CA . VAL A 1 114 ? 5.242 0.124 3.904 1 98.75 114 VAL A CA 1
ATOM 895 C C . VAL A 1 114 ? 5.516 0.984 2.672 1 98.75 114 VAL A C 1
ATOM 897 O O . VAL A 1 114 ? 4.934 2.061 2.518 1 98.75 114 VAL A O 1
ATOM 900 N N . ALA A 1 115 ? 6.414 0.527 1.862 1 98.62 115 ALA A N 1
ATOM 901 C CA . ALA A 1 115 ? 6.602 1.157 0.558 1 98.62 115 ALA A CA 1
ATOM 902 C C . ALA A 1 115 ? 5.684 0.534 -0.489 1 98.62 115 ALA A C 1
ATOM 904 O O . ALA A 1 115 ? 5.191 -0.583 -0.307 1 98.62 115 ALA A O 1
ATOM 905 N N . LEU A 1 116 ? 5.395 1.305 -1.509 1 98.5 116 LEU A N 1
ATOM 906 C CA . LEU A 1 116 ? 4.551 0.823 -2.598 1 98.5 116 LEU A CA 1
ATOM 907 C C . LEU A 1 116 ? 5.09 1.287 -3.947 1 98.5 116 LEU A C 1
ATOM 909 O O . LEU A 1 116 ? 5.59 2.408 -4.07 1 98.5 116 LEU A O 1
ATOM 913 N N . ALA A 1 117 ? 5.062 0.446 -4.93 1 98.38 117 ALA A N 1
ATOM 914 C CA . ALA A 1 117 ? 5.441 0.77 -6.301 1 98.38 117 ALA A CA 1
ATOM 915 C C . ALA A 1 117 ? 4.512 0.09 -7.305 1 98.38 117 ALA A C 1
ATOM 917 O O . ALA A 1 117 ? 4.242 -1.108 -7.191 1 98.38 117 ALA A O 1
ATOM 918 N N . ALA A 1 118 ? 3.951 0.854 -8.219 1 98.62 118 ALA A N 1
ATOM 919 C CA . ALA A 1 118 ? 3.289 0.303 -9.398 1 98.62 118 ALA A CA 1
ATOM 920 C C . ALA A 1 118 ? 4.281 0.096 -10.531 1 98.62 118 ALA A C 1
ATOM 922 O O . ALA A 1 118 ? 4.855 1.059 -11.055 1 98.62 118 ALA A O 1
ATOM 923 N N . VAL A 1 119 ? 4.453 -1.164 -10.93 1 98.44 119 VAL A N 1
ATOM 924 C CA . VAL A 1 119 ? 5.543 -1.467 -11.852 1 98.44 119 VAL A CA 1
ATOM 925 C C . VAL A 1 119 ? 5.082 -2.506 -12.867 1 98.44 119 VAL A C 1
ATOM 927 O O . VAL A 1 119 ? 4.141 -3.262 -12.617 1 98.44 119 VAL A O 1
ATOM 930 N N . PRO A 1 120 ? 5.773 -2.561 -14.039 1 98.38 120 PRO A N 1
ATOM 931 C CA . PRO A 1 120 ? 5.484 -3.627 -15 1 98.38 120 PRO A CA 1
ATOM 932 C C . PRO A 1 120 ? 5.789 -5.02 -14.453 1 98.38 120 PRO A C 1
ATOM 934 O O . PRO A 1 120 ? 6.77 -5.195 -13.719 1 98.38 120 PRO A O 1
ATOM 937 N N . LEU A 1 121 ? 4.867 -5.906 -14.703 1 98.88 121 LEU A N 1
ATOM 938 C CA . LEU A 1 121 ? 5.09 -7.328 -14.461 1 98.88 121 LEU A CA 1
ATOM 939 C C . LEU A 1 121 ? 5.703 -8 -15.68 1 98.88 121 LEU A C 1
ATOM 941 O O . LEU A 1 121 ? 5.059 -8.094 -16.734 1 98.88 121 LEU A O 1
ATOM 945 N N . LEU A 1 122 ? 6.91 -8.5 -15.469 1 98.62 122 LEU A N 1
ATOM 946 C CA . LEU A 1 122 ? 7.656 -8.977 -16.625 1 98.62 122 LEU A CA 1
ATOM 947 C C . LEU A 1 122 ? 7.535 -10.492 -16.766 1 98.62 122 LEU A C 1
ATOM 949 O O . LEU A 1 122 ? 7.5 -11.016 -17.875 1 98.62 122 LEU A O 1
ATOM 953 N N . SER A 1 123 ? 7.508 -11.219 -15.656 1 98.69 123 SER A N 1
ATOM 954 C CA . SER A 1 123 ? 7.332 -12.664 -15.703 1 98.69 123 SER A CA 1
ATOM 955 C C . SER A 1 123 ? 6.875 -13.203 -14.352 1 98.69 123 SER A C 1
ATOM 957 O O . SER A 1 123 ? 7.094 -12.57 -13.312 1 98.69 123 SER A O 1
ATOM 959 N N . VAL A 1 124 ? 6.238 -14.352 -14.375 1 98.75 124 VAL A N 1
ATOM 960 C CA . VAL A 1 124 ? 5.789 -15.086 -13.195 1 98.75 124 VAL A CA 1
ATOM 961 C C . VAL A 1 124 ? 6.129 -16.562 -13.352 1 98.75 124 VAL A C 1
ATOM 963 O O . VAL A 1 124 ? 5.82 -17.172 -14.375 1 98.75 124 VAL A O 1
ATOM 966 N N . ASP A 1 125 ? 6.832 -17.094 -12.414 1 98.62 125 ASP A N 1
ATOM 967 C CA . ASP A 1 125 ? 7.078 -18.531 -12.273 1 98.62 125 ASP A CA 1
ATOM 968 C C . ASP A 1 125 ? 6.465 -19.062 -10.984 1 98.62 125 ASP A C 1
ATOM 970 O O . ASP A 1 125 ? 7.082 -19 -9.922 1 98.62 125 ASP A O 1
ATOM 974 N N . ILE A 1 126 ? 5.297 -19.625 -11.078 1 98.12 126 ILE A N 1
ATOM 975 C CA . ILE A 1 126 ? 4.523 -20.047 -9.914 1 98.12 126 ILE A CA 1
ATOM 976 C C . ILE A 1 126 ? 5.242 -21.203 -9.203 1 98.12 126 ILE A C 1
ATOM 978 O O . ILE A 1 126 ? 5.324 -21.219 -7.977 1 98.12 126 ILE A O 1
ATOM 982 N N . ALA A 1 127 ? 5.738 -22.156 -9.992 1 97.81 127 ALA A N 1
ATOM 983 C CA . ALA A 1 127 ? 6.402 -23.312 -9.414 1 97.81 127 ALA A CA 1
ATOM 984 C C . ALA A 1 127 ? 7.586 -22.906 -8.539 1 97.81 127 ALA A C 1
ATOM 986 O O . ALA A 1 127 ? 7.793 -23.453 -7.461 1 97.81 127 ALA A O 1
ATOM 987 N N . ALA A 1 128 ? 8.32 -21.875 -8.961 1 98.44 128 ALA A N 1
ATOM 988 C CA . ALA A 1 128 ? 9.484 -21.391 -8.227 1 98.44 128 ALA A CA 1
ATOM 989 C C . ALA A 1 128 ? 9.086 -20.344 -7.195 1 98.44 128 ALA A C 1
ATOM 991 O O . ALA A 1 128 ? 9.875 -20 -6.309 1 98.44 128 ALA A O 1
ATOM 992 N N . GLY A 1 129 ? 7.875 -19.781 -7.285 1 98.75 129 GLY A N 1
ATOM 993 C CA . GLY A 1 129 ? 7.465 -18.656 -6.453 1 98.75 129 GLY A CA 1
ATOM 994 C C . GLY A 1 129 ? 8.227 -17.375 -6.75 1 98.75 129 GLY A C 1
ATOM 995 O O . GLY A 1 129 ? 8.586 -16.641 -5.836 1 98.75 129 GLY A O 1
ATOM 996 N N . VAL A 1 130 ? 8.508 -17.172 -8.008 1 98.81 130 VAL A N 1
ATOM 997 C CA . VAL A 1 130 ? 9.359 -16.047 -8.383 1 98.81 130 VAL A CA 1
ATOM 998 C C . VAL A 1 130 ? 8.648 -15.18 -9.414 1 98.81 130 VAL A C 1
ATOM 1000 O O . VAL A 1 130 ? 7.996 -15.703 -10.328 1 98.81 130 VAL A O 1
ATOM 1003 N N . LEU A 1 131 ? 8.695 -13.891 -9.203 1 98.56 131 LEU A N 1
ATOM 1004 C CA . LEU A 1 131 ? 8.266 -12.961 -10.242 1 98.56 131 LEU A CA 1
ATOM 1005 C C . LEU A 1 131 ? 9.344 -11.906 -10.508 1 98.56 131 LEU A C 1
ATOM 1007 O O . LEU A 1 131 ? 10.148 -11.602 -9.633 1 98.56 131 LEU A O 1
ATOM 1011 N N . THR A 1 132 ? 9.367 -11.477 -11.766 1 98.81 132 THR A N 1
ATOM 1012 C CA . THR A 1 132 ? 10.219 -10.367 -12.18 1 98.81 132 THR A CA 1
ATOM 1013 C C . THR A 1 132 ? 9.383 -9.133 -12.492 1 98.81 132 THR A C 1
ATOM 1015 O O . THR A 1 132 ? 8.367 -9.219 -13.188 1 98.81 132 THR A O 1
ATOM 1018 N N . VAL A 1 133 ? 9.82 -8.023 -11.961 1 98.75 133 VAL A N 1
ATOM 1019 C CA . VAL A 1 133 ? 9.102 -6.777 -12.172 1 98.75 133 VAL A CA 1
ATOM 1020 C C . VAL A 1 133 ? 10.078 -5.684 -12.602 1 98.75 133 VAL A C 1
ATOM 1022 O O . VAL A 1 133 ? 11.289 -5.895 -12.609 1 98.75 133 VAL A O 1
ATOM 1025 N N . GLY A 1 134 ? 9.523 -4.539 -13.008 1 98.12 134 GLY A N 1
ATOM 1026 C CA . GLY A 1 134 ? 10.398 -3.406 -13.273 1 98.12 134 GLY A CA 1
ATOM 1027 C C . GLY A 1 134 ? 11.273 -3.035 -12.094 1 98.12 134 GLY A C 1
ATOM 1028 O O . GLY A 1 134 ? 11.094 -3.566 -10.992 1 98.12 134 GLY A O 1
ATOM 1029 N N . PRO A 1 135 ? 12.18 -2.088 -12.32 1 97.75 135 PRO A N 1
ATOM 1030 C CA . PRO A 1 135 ? 13.125 -1.695 -11.273 1 97.75 135 PRO A CA 1
ATOM 1031 C C . PRO A 1 135 ? 12.422 -1.157 -10.023 1 97.75 135 PRO A C 1
ATOM 1033 O O . PRO A 1 135 ? 11.406 -0.467 -10.133 1 97.75 135 PRO A O 1
ATOM 1036 N N . LEU A 1 136 ? 12.961 -1.519 -8.914 1 97.56 136 LEU A N 1
ATOM 1037 C CA . LEU A 1 136 ? 12.477 -1.021 -7.633 1 97.56 136 LEU A CA 1
ATOM 1038 C C . LEU A 1 136 ? 13.57 -0.241 -6.906 1 97.56 136 LEU A C 1
ATOM 1040 O O . LEU A 1 136 ? 14.758 -0.402 -7.207 1 97.56 136 LEU A O 1
ATOM 1044 N N . ASP A 1 137 ? 13.156 0.553 -5.957 1 97.06 137 ASP A N 1
ATOM 1045 C CA . ASP A 1 137 ? 14.062 1.508 -5.328 1 97.06 137 ASP A CA 1
ATOM 1046 C C . ASP A 1 137 ? 14.531 1.004 -3.965 1 97.06 137 ASP A C 1
ATOM 1048 O O . ASP A 1 137 ? 15.078 1.771 -3.168 1 97.06 137 ASP A O 1
ATOM 1052 N N . CYS A 1 138 ? 14.32 -0.217 -3.648 1 97.62 138 CYS A N 1
ATOM 1053 C CA . CYS A 1 138 ? 14.656 -0.721 -2.322 1 97.62 138 CYS A CA 1
ATOM 1054 C C . CYS A 1 138 ? 15.961 -1.507 -2.348 1 97.62 138 CYS A C 1
ATOM 1056 O O . CYS A 1 138 ? 16.391 -1.964 -3.408 1 97.62 138 CYS A O 1
ATOM 1058 N N . LEU A 1 139 ? 16.547 -1.641 -1.171 1 98.06 139 LEU A N 1
ATOM 1059 C CA . LEU A 1 139 ? 17.781 -2.398 -1.023 1 98.06 139 LEU A CA 1
ATOM 1060 C C . LEU A 1 139 ? 17.562 -3.873 -1.342 1 98.06 139 LEU A C 1
ATOM 1062 O O . LEU A 1 139 ? 16.469 -4.402 -1.113 1 98.06 139 LEU A O 1
ATOM 1066 N N . ASN A 1 140 ? 18.625 -4.43 -1.825 1 98.19 140 ASN A N 1
ATOM 1067 C CA . ASN A 1 140 ? 18.625 -5.879 -2 1 98.19 140 ASN A CA 1
ATOM 1068 C C . ASN A 1 140 ? 18.25 -6.598 -0.705 1 98.19 140 ASN A C 1
ATOM 1070 O O . ASN A 1 140 ? 18.797 -6.281 0.357 1 98.19 140 ASN A O 1
ATOM 1074 N N . GLY A 1 141 ? 17.297 -7.543 -0.809 1 98.56 141 GLY A N 1
ATOM 1075 C CA . GLY A 1 141 ? 16.906 -8.32 0.356 1 98.56 141 GLY A CA 1
ATOM 1076 C C . GLY A 1 141 ? 15.742 -7.723 1.12 1 98.56 141 GLY A C 1
ATOM 1077 O O . GLY A 1 141 ? 15.305 -8.273 2.133 1 98.56 141 GLY A O 1
ATOM 1078 N N . THR A 1 142 ? 15.203 -6.621 0.648 1 98.81 142 THR A N 1
ATOM 1079 C CA . THR A 1 142 ? 14.102 -5.969 1.346 1 98.81 142 THR A CA 1
ATOM 1080 C C . THR A 1 142 ? 12.906 -6.902 1.457 1 98.81 142 THR A C 1
ATOM 1082 O O . THR A 1 142 ? 12.555 -7.59 0.495 1 98.81 142 THR A O 1
ATOM 1085 N N . PRO A 1 143 ? 12.273 -6.996 2.664 1 98.94 143 PRO A N 1
ATOM 1086 C CA . PRO A 1 143 ? 11.133 -7.891 2.859 1 98.94 143 PRO A CA 1
ATOM 1087 C C . PRO A 1 143 ? 9.914 -7.477 2.039 1 98.94 143 PRO A C 1
ATOM 1089 O O . PRO A 1 143 ? 9.641 -6.281 1.89 1 98.94 143 PRO A O 1
ATOM 1092 N N . LEU A 1 144 ? 9.227 -8.477 1.535 1 98.94 144 LEU A N 1
ATOM 1093 C CA . LEU A 1 144 ? 7.992 -8.297 0.781 1 98.94 144 LEU A CA 1
ATOM 1094 C C . LEU A 1 144 ? 6.773 -8.477 1.679 1 98.94 144 LEU A C 1
ATOM 1096 O O . LEU A 1 144 ? 6.73 -9.406 2.49 1 98.94 144 LEU A O 1
ATOM 1100 N N . ILE A 1 145 ? 5.73 -7.578 1.453 1 98.62 145 ILE A N 1
ATOM 1101 C CA . ILE A 1 145 ? 4.527 -7.629 2.277 1 98.62 145 ILE A CA 1
ATOM 1102 C C . ILE A 1 145 ? 3.35 -8.125 1.444 1 98.62 145 ILE A C 1
ATOM 1104 O O . ILE A 1 145 ? 2.484 -8.844 1.95 1 98.62 145 ILE A O 1
ATOM 1108 N N . ASP A 1 146 ? 3.287 -7.699 0.223 1 98.94 146 ASP A N 1
ATOM 1109 C CA . ASP A 1 146 ? 2.137 -8.062 -0.601 1 98.94 146 ASP A CA 1
ATOM 1110 C C . ASP A 1 146 ? 2.393 -7.738 -2.072 1 98.94 146 ASP A C 1
ATOM 1112 O O . ASP A 1 146 ? 3.314 -6.988 -2.396 1 98.94 146 ASP A O 1
ATOM 1116 N N . ILE A 1 147 ? 1.63 -8.352 -2.934 1 98.94 147 ILE A N 1
ATOM 1117 C CA . ILE A 1 147 ? 1.504 -8.047 -4.355 1 98.94 147 ILE A CA 1
ATOM 1118 C C . ILE A 1 147 ? 0.028 -7.941 -4.734 1 98.94 147 ILE A C 1
ATOM 1120 O O . ILE A 1 147 ? -0.791 -8.75 -4.293 1 98.94 147 ILE A O 1
ATOM 1124 N N . LYS A 1 148 ? -0.297 -6.965 -5.504 1 98.81 148 LYS A N 1
ATOM 1125 C CA . LYS A 1 148 ? -1.658 -6.777 -5.996 1 98.81 148 LYS A CA 1
ATOM 1126 C C . LYS A 1 148 ? -1.663 -6.473 -7.492 1 98.81 148 LYS A C 1
ATOM 1128 O O . LYS A 1 148 ? -0.767 -5.793 -7.996 1 98.81 148 LYS A O 1
ATOM 1133 N N . PRO A 1 149 ? -2.682 -6.992 -8.18 1 98.75 149 PRO A N 1
ATOM 1134 C CA . PRO A 1 149 ? -2.797 -6.539 -9.562 1 98.75 149 PRO A CA 1
ATOM 1135 C C . PRO A 1 149 ? -3.102 -5.047 -9.68 1 98.75 149 PRO A C 1
ATOM 1137 O O . PRO A 1 149 ? -3.746 -4.477 -8.789 1 98.75 149 PRO A O 1
ATOM 1140 N N . TYR A 1 150 ? -2.525 -4.398 -10.734 1 98.81 150 TYR A N 1
ATOM 1141 C CA . TYR A 1 150 ? -2.838 -3.01 -11.055 1 98.81 150 TYR A CA 1
ATOM 1142 C C . TYR A 1 150 ? -4.035 -2.924 -11.992 1 98.81 150 TYR A C 1
ATOM 1144 O O . TYR A 1 150 ? -4.086 -3.619 -13.008 1 98.81 150 TYR A O 1
ATOM 1152 N N . TYR A 1 151 ? -4.996 -2.111 -11.648 1 98.12 151 TYR A N 1
ATOM 1153 C CA . TYR A 1 151 ? -6.145 -1.844 -12.508 1 98.12 151 TYR A CA 1
ATOM 1154 C C . TYR A 1 151 ? -6.207 -0.37 -12.891 1 98.12 151 TYR A C 1
ATOM 1156 O O . TYR A 1 151 ? -6.223 0.504 -12.023 1 98.12 151 TYR A O 1
ATOM 1164 N N . VAL A 1 152 ? -6.309 -0.173 -14.18 1 97.94 152 VAL A N 1
ATOM 1165 C CA . VAL A 1 152 ? -6.43 1.199 -14.656 1 97.94 152 VAL A CA 1
ATOM 1166 C C . VAL A 1 152 ? -7.656 1.859 -14.031 1 97.94 152 VAL A C 1
ATOM 1168 O O . VAL A 1 152 ? -7.594 3.008 -13.586 1 97.94 152 VAL A O 1
ATOM 1171 N N . SER A 1 153 ? -8.734 1.184 -13.875 1 96.31 153 SER A N 1
ATOM 1172 C CA . SER A 1 153 ? -10.023 1.717 -13.43 1 96.31 153 SER A CA 1
ATOM 1173 C C . SER A 1 153 ? -9.93 2.266 -12.008 1 96.31 153 SER A C 1
ATOM 1175 O O . SER A 1 153 ? -10.562 3.273 -11.68 1 96.31 153 SER A O 1
ATOM 1177 N N . THR A 1 154 ? -9.055 1.705 -11.211 1 96.75 154 THR A N 1
ATOM 1178 C CA . THR A 1 154 ? -9.062 2.1 -9.805 1 96.75 154 THR A CA 1
ATOM 1179 C C . THR A 1 154 ? -7.758 2.805 -9.438 1 96.75 154 THR A C 1
ATOM 1181 O O . THR A 1 154 ? -7.73 3.637 -8.531 1 96.75 154 THR A O 1
ATOM 1184 N N . ASP A 1 155 ? -6.723 2.516 -10.172 1 98.25 155 ASP A N 1
ATOM 1185 C CA . ASP A 1 155 ? -5.402 2.926 -9.703 1 98.25 155 ASP A CA 1
ATOM 1186 C C . ASP A 1 155 ? -4.859 4.082 -10.539 1 98.25 155 ASP A C 1
ATOM 1188 O O . ASP A 1 155 ? -3.893 4.738 -10.148 1 98.25 155 ASP A O 1
ATOM 1192 N N . CYS A 1 156 ? -5.477 4.34 -11.688 1 98.56 156 CYS A N 1
ATOM 1193 C CA . CYS A 1 156 ? -4.941 5.316 -12.633 1 98.56 156 CYS A CA 1
ATOM 1194 C C . CYS A 1 156 ? -5.734 6.617 -12.586 1 98.56 156 CYS A C 1
ATOM 1196 O O . CYS A 1 156 ? -6.926 6.633 -12.898 1 98.56 156 CYS A O 1
ATOM 1198 N N . HIS A 1 157 ? -5.059 7.711 -12.227 1 98.38 157 HIS A N 1
ATOM 1199 C CA . HIS A 1 157 ? -5.629 9.055 -12.211 1 98.38 157 HIS A CA 1
ATOM 1200 C C . HIS A 1 157 ? -4.746 10.031 -12.977 1 98.38 157 HIS A C 1
ATOM 1202 O O . HIS A 1 157 ? -3.99 10.797 -12.375 1 98.38 157 HIS A O 1
ATOM 1208 N N . PRO A 1 158 ? -4.945 10.102 -14.266 1 98 158 PRO A N 1
ATOM 1209 C CA . PRO A 1 158 ? -4.016 10.859 -15.102 1 98 158 PRO A CA 1
ATOM 1210 C C . PRO A 1 158 ? -4.133 12.367 -14.898 1 98 158 PRO A C 1
ATOM 1212 O O . PRO A 1 158 ? -3.24 13.117 -15.305 1 98 158 PRO A O 1
ATOM 1215 N N . THR A 1 159 ? -5.215 12.867 -14.281 1 97.75 159 THR A N 1
ATOM 1216 C CA . THR A 1 159 ? -5.414 14.297 -14.109 1 97.75 159 THR A CA 1
ATOM 1217 C C . THR A 1 159 ? -4.984 14.75 -12.719 1 97.75 159 THR A C 1
ATOM 1219 O O . THR A 1 159 ? -5.188 15.906 -12.344 1 97.75 159 THR A O 1
ATOM 1222 N N . ALA A 1 160 ? -4.48 13.758 -11.883 1 98.56 160 ALA A N 1
ATOM 1223 C CA . ALA A 1 160 ? -4.012 14.117 -10.547 1 98.56 160 ALA A CA 1
ATOM 1224 C C . ALA A 1 160 ? -2.898 15.156 -10.617 1 98.56 160 ALA A C 1
ATOM 1226 O O . ALA A 1 160 ? -2.117 15.18 -11.57 1 98.56 160 ALA A O 1
ATOM 1227 N N . CYS A 1 161 ? -2.848 16.016 -9.586 1 97.5 161 CYS A N 1
ATOM 1228 C CA . CYS A 1 161 ? -1.819 17.047 -9.531 1 97.5 161 CYS A CA 1
ATOM 1229 C C . CYS A 1 161 ? -1.183 17.109 -8.148 1 97.5 161 CYS A C 1
ATOM 1231 O O . CYS A 1 161 ? -1.819 16.766 -7.152 1 97.5 161 CYS A O 1
ATOM 1233 N N . SER A 1 162 ? -0.009 17.469 -8.117 1 95.19 162 SER A N 1
ATOM 1234 C CA . SER A 1 162 ? 0.794 17.672 -6.914 1 95.19 162 SER A CA 1
ATOM 1235 C C . SER A 1 162 ? 1.565 18.984 -6.984 1 95.19 162 SER A C 1
ATOM 1237 O O . SER A 1 162 ? 1.844 19.484 -8.07 1 95.19 162 SER A O 1
ATOM 1239 N N . PRO A 1 163 ? 1.841 19.578 -5.887 1 89.88 163 PRO A N 1
ATOM 1240 C CA . PRO A 1 163 ? 2.58 20.844 -5.918 1 89.88 163 PRO A CA 1
ATOM 1241 C C . PRO A 1 163 ? 3.973 20.688 -6.527 1 89.88 163 PRO A C 1
ATOM 1243 O O . PRO A 1 163 ? 4.543 19.594 -6.516 1 89.88 163 PRO A O 1
ATOM 1246 N N . MET B 1 1 ? -16.391 -26.172 10.773 1 39.91 1 MET B N 1
ATOM 1247 C CA . MET B 1 1 ? -16.781 -26.375 9.383 1 39.91 1 MET B CA 1
ATOM 1248 C C . MET B 1 1 ? -16.078 -25.375 8.469 1 39.91 1 MET B C 1
ATOM 1250 O O . MET B 1 1 ? -16.016 -24.188 8.773 1 39.91 1 MET B O 1
ATOM 1254 N N . ASP B 1 2 ? -15.164 -25.828 7.566 1 54.44 2 ASP B N 1
ATOM 1255 C CA . ASP B 1 2 ? -14.359 -25.047 6.629 1 54.44 2 ASP B CA 1
ATOM 1256 C C . ASP B 1 2 ? -15.25 -24.25 5.676 1 54.44 2 ASP B C 1
ATOM 1258 O O . ASP B 1 2 ? -16.047 -24.844 4.93 1 54.44 2 ASP B O 1
ATOM 1262 N N . ASP B 1 3 ? -15.711 -23.062 6.02 1 69.31 3 ASP B N 1
ATOM 1263 C CA . ASP B 1 3 ? -16.625 -22.203 5.277 1 69.31 3 ASP B CA 1
ATOM 1264 C C . ASP B 1 3 ? -16.016 -21.781 3.934 1 69.31 3 ASP B C 1
ATOM 1266 O O . ASP B 1 3 ? -16.594 -20.969 3.213 1 69.31 3 ASP B O 1
ATOM 1270 N N . ARG B 1 4 ? -15.062 -22.688 3.521 1 79.25 4 ARG B N 1
ATOM 1271 C CA . ARG B 1 4 ? -14.422 -22.375 2.25 1 79.25 4 ARG B CA 1
ATOM 1272 C C . ARG B 1 4 ? -15.234 -22.906 1.077 1 79.25 4 ARG B C 1
ATOM 1274 O O . ARG B 1 4 ? -15.859 -23.969 1.184 1 79.25 4 ARG B O 1
ATOM 1281 N N . ARG B 1 5 ? -15.133 -22.156 0.013 1 85.62 5 ARG B N 1
ATOM 1282 C CA . ARG B 1 5 ? -15.734 -22.578 -1.245 1 85.62 5 ARG B CA 1
ATOM 1283 C C . ARG B 1 5 ? -14.883 -23.641 -1.923 1 85.62 5 ARG B C 1
ATOM 1285 O O . ARG B 1 5 ? -13.68 -23.75 -1.65 1 85.62 5 ARG B O 1
ATOM 1292 N N . GLU B 1 6 ? -15.578 -24.422 -2.814 1 86.56 6 GLU B N 1
ATOM 1293 C CA . GLU B 1 6 ? -14.844 -25.406 -3.604 1 86.56 6 GLU B CA 1
ATOM 1294 C C . GLU B 1 6 ? -13.727 -24.75 -4.402 1 86.56 6 GLU B C 1
ATOM 1296 O O . GLU B 1 6 ? -13.922 -23.688 -5.02 1 86.56 6 GLU B O 1
ATOM 1301 N N . GLY B 1 7 ? -12.469 -25.281 -4.316 1 91.62 7 GLY B N 1
ATOM 1302 C CA . GLY B 1 7 ? -11.336 -24.766 -5.07 1 91.62 7 GLY B CA 1
ATOM 1303 C C . GLY B 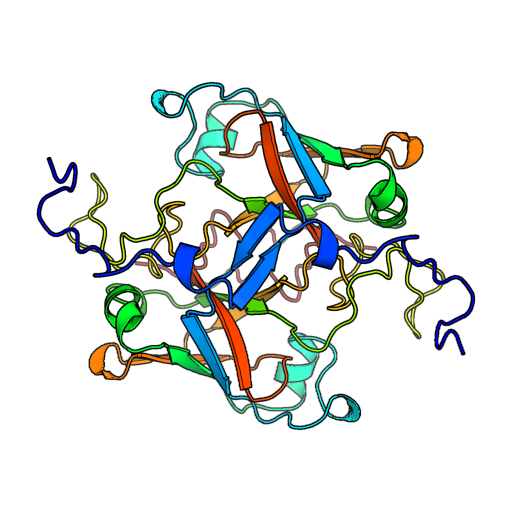1 7 ? -10.461 -23.828 -4.266 1 91.62 7 GLY B C 1
ATOM 1304 O O . GLY B 1 7 ? -9.32 -23.547 -4.645 1 91.62 7 GLY B O 1
ATOM 1305 N N . GLU B 1 8 ? -11.008 -23.344 -3.162 1 95.56 8 GLU B N 1
ATOM 1306 C CA . GLU B 1 8 ? -10.219 -22.453 -2.312 1 95.56 8 GLU B CA 1
ATOM 1307 C C . GLU B 1 8 ? -9.156 -23.234 -1.544 1 95.56 8 GLU B C 1
ATOM 1309 O O . GLU B 1 8 ? -9.375 -24.391 -1.169 1 95.56 8 GLU B O 1
ATOM 1314 N N . ILE B 1 9 ? -7.98 -22.719 -1.393 1 97.12 9 ILE B N 1
ATOM 1315 C CA . ILE B 1 9 ? -6.871 -23.328 -0.669 1 97.12 9 ILE B CA 1
ATOM 1316 C C . ILE B 1 9 ? -6.402 -22.391 0.444 1 97.12 9 ILE B C 1
ATOM 1318 O O . ILE B 1 9 ? -6.137 -21.219 0.203 1 97.12 9 ILE B O 1
ATOM 1322 N N . ALA B 1 10 ? -6.379 -22.938 1.649 1 97.69 10 ALA B N 1
ATOM 1323 C CA . ALA B 1 10 ? -5.84 -22.188 2.785 1 97.69 10 ALA B CA 1
ATOM 1324 C C . ALA B 1 10 ? -4.406 -22.625 3.092 1 97.69 10 ALA B C 1
ATOM 1326 O O . ALA B 1 10 ? -4.027 -23.766 2.84 1 97.69 10 ALA B O 1
ATOM 1327 N N . LEU B 1 11 ? -3.6 -21.656 3.566 1 98.06 11 LEU B N 1
ATOM 1328 C CA . LEU B 1 11 ? -2.307 -22 4.145 1 98.06 11 LEU B CA 1
ATOM 1329 C C . LEU B 1 11 ? -2.475 -22.984 5.297 1 98.06 11 LEU B C 1
ATOM 1331 O O . LEU B 1 11 ? -3.521 -23.016 5.945 1 98.06 11 LEU B O 1
ATOM 1335 N N . ASP B 1 12 ? -1.474 -23.781 5.555 1 96.62 12 ASP B N 1
ATOM 1336 C CA . ASP B 1 12 ? -1.522 -24.719 6.664 1 96.62 12 ASP B CA 1
ATOM 1337 C C . ASP B 1 12 ? -1.154 -24.047 7.984 1 96.62 12 ASP B C 1
ATOM 1339 O O . ASP B 1 12 ? -0.965 -24.719 9 1 96.62 12 ASP B O 1
ATOM 1343 N N . PHE B 1 13 ? -0.97 -22.766 7.973 1 96.88 13 PHE B N 1
ATOM 1344 C CA . PHE B 1 13 ? -0.716 -21.953 9.148 1 96.88 13 PHE B CA 1
ATOM 1345 C C . PHE B 1 13 ? -1.409 -20.594 9.023 1 96.88 13 PHE B C 1
ATOM 1347 O O . PHE B 1 13 ? -1.814 -20.203 7.934 1 96.88 13 PHE B O 1
ATOM 1354 N N . ASP B 1 14 ? -1.547 -19.938 10.148 1 96.12 14 ASP B N 1
ATOM 1355 C CA . ASP B 1 14 ? -2.043 -18.562 10.156 1 96.12 14 ASP B CA 1
ATOM 1356 C C . ASP B 1 14 ? -0.893 -17.562 10.047 1 96.12 14 ASP B C 1
ATOM 1358 O O . ASP B 1 14 ? -0.018 -17.516 10.922 1 96.12 14 ASP B O 1
ATOM 1362 N N . PRO B 1 15 ? -0.906 -16.719 9 1 96.25 15 PRO B N 1
ATOM 1363 C CA . PRO B 1 15 ? 0.183 -15.75 8.828 1 96.25 15 PRO B CA 1
ATOM 1364 C C . PRO B 1 15 ? 0.348 -14.828 10.031 1 96.25 15 PRO B C 1
ATOM 1366 O O . PRO B 1 15 ? 1.428 -14.273 10.25 1 96.25 15 PRO B O 1
ATOM 1369 N N . VAL B 1 16 ? -0.694 -14.625 10.781 1 92.81 16 VAL B N 1
ATOM 1370 C CA . VAL B 1 16 ? -0.634 -13.742 11.945 1 92.81 16 VAL B CA 1
ATOM 1371 C C . VAL B 1 16 ? 0.405 -14.258 12.938 1 92.81 16 VAL B C 1
ATOM 1373 O O . VAL B 1 16 ? 0.949 -13.492 13.734 1 92.81 16 VAL B O 1
ATOM 1376 N N . THR B 1 17 ? 0.766 -15.523 12.898 1 94.25 17 THR B N 1
ATOM 1377 C CA . THR B 1 17 ? 1.67 -16.125 13.875 1 94.25 17 THR B CA 1
ATOM 1378 C C . THR B 1 17 ? 3.123 -15.805 13.539 1 94.25 17 THR B C 1
ATOM 1380 O O . THR B 1 17 ? 4.012 -15.961 14.375 1 94.25 17 THR B O 1
ATOM 1383 N N . ARG B 1 18 ? 3.539 -15.398 12.32 1 92.88 18 ARG B N 1
ATOM 1384 C CA . ARG B 1 18 ? 4.91 -15.094 11.93 1 92.88 18 ARG B CA 1
ATOM 1385 C C . ARG B 1 18 ? 5.398 -13.812 12.594 1 92.88 18 ARG B C 1
ATOM 1387 O O . ARG B 1 18 ? 6.562 -13.719 13 1 92.88 18 ARG B O 1
ATOM 1394 N N . LYS B 1 19 ? 4.633 -12.812 12.906 1 95.5 19 LYS B N 1
ATOM 1395 C CA . LYS B 1 19 ? 4.91 -11.562 13.609 1 95.5 19 LYS B CA 1
ATOM 1396 C C . LYS B 1 19 ? 6.262 -10.992 13.203 1 95.5 19 LYS B C 1
ATOM 1398 O O . LYS B 1 19 ? 7.074 -10.633 14.062 1 95.5 19 LYS B O 1
ATOM 1403 N N . ASP B 1 20 ? 6.605 -10.969 11.945 1 98.25 20 ASP B N 1
ATOM 1404 C CA . ASP B 1 20 ? 7.883 -10.508 11.406 1 98.25 20 ASP B CA 1
ATOM 1405 C C . ASP B 1 20 ? 8.078 -9.016 11.664 1 98.25 20 ASP B C 1
ATOM 1407 O O . ASP B 1 20 ? 9.211 -8.547 11.773 1 98.25 20 ASP B O 1
ATOM 1411 N N . ALA B 1 21 ? 7.035 -8.25 11.695 1 98.06 21 ALA B N 1
ATOM 1412 C CA . ALA B 1 21 ? 7.027 -6.836 12.039 1 98.06 21 ALA B CA 1
ATOM 1413 C C . ALA B 1 21 ? 5.695 -6.434 12.672 1 98.06 21 ALA B C 1
ATOM 1415 O O . ALA B 1 21 ? 4.746 -7.227 12.688 1 98.06 21 ALA B O 1
ATOM 1416 N N . SER B 1 22 ? 5.68 -5.234 13.227 1 97.62 22 SER B N 1
ATOM 1417 C CA . SER B 1 22 ? 4.461 -4.734 13.852 1 97.62 22 SER B CA 1
ATOM 1418 C C . SER B 1 22 ? 3.92 -3.514 13.109 1 97.62 22 SER B C 1
ATOM 1420 O O . SER B 1 22 ? 4.688 -2.75 12.523 1 97.62 22 SER B O 1
ATOM 1422 N N . VAL B 1 23 ? 2.611 -3.414 13.156 1 98.5 23 VAL B N 1
ATOM 1423 C CA . VAL B 1 23 ? 1.929 -2.27 12.562 1 98.5 23 VAL B CA 1
ATOM 1424 C C . VAL B 1 23 ? 1.362 -1.376 13.664 1 98.5 23 VAL B C 1
ATOM 1426 O O . VAL B 1 23 ? 0.798 -1.869 14.641 1 98.5 23 VAL B O 1
ATOM 1429 N N . ALA B 1 24 ? 1.596 -0.114 13.531 1 98.75 24 ALA B N 1
ATOM 1430 C CA . ALA B 1 24 ? 0.932 0.894 14.359 1 98.75 24 ALA B CA 1
ATOM 1431 C C . ALA B 1 24 ? -0.237 1.529 13.609 1 98.75 24 ALA B C 1
ATOM 1433 O O . ALA B 1 24 ? -0.041 2.203 12.594 1 98.75 24 ALA B O 1
ATOM 1434 N N . PHE B 1 25 ? -1.478 1.275 14.125 1 98.88 25 PHE B N 1
ATOM 1435 C CA . PHE B 1 25 ? -2.59 2.021 13.555 1 98.88 25 PHE B CA 1
ATOM 1436 C C . PHE B 1 25 ? -2.475 3.506 13.883 1 98.88 25 PHE B C 1
ATOM 1438 O O . PHE B 1 25 ? -2.289 3.877 15.047 1 98.88 25 PHE B O 1
ATOM 1445 N N . ILE B 1 26 ? -2.588 4.309 12.875 1 98.94 26 ILE B N 1
ATOM 1446 C CA . ILE B 1 26 ? -2.307 5.727 13.086 1 98.94 26 ILE B CA 1
ATOM 1447 C C . ILE B 1 26 ? -3.617 6.508 13.156 1 98.94 26 ILE B C 1
ATOM 1449 O O . ILE B 1 26 ? -3.613 7.727 13.344 1 98.94 26 ILE B O 1
ATOM 1453 N N . GLY B 1 27 ? -4.695 5.887 12.984 1 98.88 27 GLY B N 1
ATOM 1454 C CA . GLY B 1 27 ? -6.035 6.453 12.984 1 98.88 27 GLY B CA 1
ATOM 1455 C C . GLY B 1 27 ? -7.094 5.484 12.484 1 98.88 27 GLY B C 1
ATOM 1456 O O . GLY B 1 27 ? -6.938 4.27 12.617 1 98.88 27 GLY B O 1
ATOM 1457 N N . HIS B 1 28 ? -8.195 6.07 12.031 1 98.94 28 HIS B N 1
ATOM 1458 C CA . HIS B 1 28 ? -9.289 5.238 11.539 1 98.94 28 HIS B CA 1
ATOM 1459 C C . HIS B 1 28 ? -10.062 5.941 10.43 1 98.94 28 HIS B C 1
ATOM 1461 O O . HIS B 1 28 ? -9.93 7.156 10.25 1 98.94 28 HIS B O 1
ATOM 1467 N N . ILE B 1 29 ? -10.797 5.129 9.742 1 98.88 29 ILE B N 1
ATOM 1468 C CA . ILE B 1 29 ? -11.57 5.602 8.602 1 98.88 29 ILE B CA 1
ATOM 1469 C C . ILE B 1 29 ? -13.062 5.508 8.922 1 98.88 29 ILE B C 1
ATOM 1471 O O . ILE B 1 29 ? -13.539 4.473 9.383 1 98.88 29 ILE B O 1
ATOM 1475 N N . GLN B 1 30 ? -13.727 6.57 8.711 1 98.62 30 GLN B N 1
ATOM 1476 C CA . GLN B 1 30 ? -15.188 6.582 8.82 1 98.62 30 GLN B CA 1
ATOM 1477 C C . GLN B 1 30 ? -15.844 6.492 7.449 1 98.62 30 GLN B C 1
ATOM 1479 O O . GLN B 1 30 ? -15.547 7.301 6.562 1 98.62 30 GLN B O 1
ATOM 1484 N N . THR B 1 31 ? -16.672 5.531 7.211 1 97.81 31 THR B N 1
ATOM 1485 C CA . THR B 1 31 ? -17.438 5.309 5.996 1 97.81 31 THR B CA 1
ATOM 1486 C C . THR B 1 31 ? -18.906 5.047 6.324 1 97.81 31 THR B C 1
ATOM 1488 O O . THR B 1 31 ? -19.266 4.852 7.488 1 97.81 31 THR B O 1
ATOM 1491 N N . PRO B 1 32 ? -19.781 5.062 5.305 1 96.25 32 PRO B N 1
ATOM 1492 C CA . PRO B 1 32 ? -21.188 4.77 5.578 1 96.25 32 PRO B CA 1
ATOM 1493 C C . PRO B 1 32 ? -21.453 3.277 5.727 1 96.25 32 PRO B C 1
ATOM 1495 O O . PRO B 1 32 ? -22.578 2.883 6.082 1 96.25 32 PRO B O 1
ATOM 1498 N N . TRP B 1 33 ? -20.484 2.438 5.535 1 96.75 33 TRP B N 1
ATOM 1499 C CA . TRP B 1 33 ? -20.703 0.994 5.512 1 96.75 33 TRP B CA 1
ATOM 1500 C C . TRP B 1 33 ? -20.578 0.4 6.91 1 96.75 33 TRP B C 1
ATOM 1502 O O . TRP B 1 33 ? -19.484 0.386 7.492 1 96.75 33 TRP B O 1
ATOM 1512 N N . THR B 1 34 ? -21.609 -0.193 7.438 1 94.81 34 THR B N 1
ATOM 1513 C CA . THR B 1 34 ? -21.609 -0.636 8.828 1 94.81 34 THR B CA 1
ATOM 1514 C C . THR B 1 34 ? -21.625 -2.16 8.914 1 94.81 34 THR B C 1
ATOM 1516 O O . THR B 1 34 ? -21.438 -2.732 9.984 1 94.81 34 THR B O 1
ATOM 1519 N N . SER B 1 35 ? -21.891 -2.855 7.793 1 94.12 35 SER B N 1
ATOM 1520 C CA . SER B 1 35 ? -21.859 -4.312 7.773 1 94.12 35 SER B CA 1
ATOM 1521 C C . SER B 1 35 ? -21.188 -4.836 6.512 1 94.12 35 SER B C 1
ATOM 1523 O O . SER B 1 35 ? -21.234 -4.188 5.465 1 94.12 35 SER B O 1
ATOM 1525 N N . ARG B 1 36 ? -20.594 -5.984 6.641 1 90.06 36 ARG B N 1
ATOM 1526 C CA . ARG B 1 36 ? -19.859 -6.598 5.539 1 90.06 36 ARG B CA 1
ATOM 1527 C C . ARG B 1 36 ? -20.766 -6.836 4.34 1 90.06 36 ARG B C 1
ATOM 1529 O O . ARG B 1 36 ? -20.359 -6.645 3.193 1 90.06 36 ARG B O 1
ATOM 1536 N N . ASP B 1 37 ? -21.984 -7.176 4.629 1 89.94 37 ASP B N 1
ATOM 1537 C CA . ASP B 1 37 ? -22.938 -7.488 3.566 1 89.94 37 ASP B CA 1
ATOM 1538 C C . ASP B 1 37 ? -23.312 -6.23 2.785 1 89.94 37 ASP B C 1
ATOM 1540 O O . ASP B 1 37 ? -23.688 -6.312 1.615 1 89.94 37 ASP B O 1
ATOM 1544 N N . GLU B 1 38 ? -23.125 -5.074 3.428 1 89 38 GLU B N 1
ATOM 1545 C CA . GLU B 1 38 ? -23.531 -3.82 2.803 1 89 38 GLU B CA 1
ATOM 1546 C C . GLU B 1 38 ? -22.328 -3.084 2.207 1 89 38 GLU B C 1
ATOM 1548 O O . GLU B 1 38 ? -22.5 -2.158 1.411 1 89 38 GLU B O 1
ATOM 1553 N N . ALA B 1 39 ? -21.203 -3.52 2.643 1 91.88 39 ALA B N 1
ATOM 1554 C CA . ALA B 1 39 ? -20.016 -2.814 2.166 1 91.88 39 ALA B CA 1
ATOM 1555 C C . ALA B 1 39 ? -19.75 -3.121 0.695 1 91.88 39 ALA B C 1
ATOM 1557 O O . ALA B 1 39 ? -20 -4.238 0.234 1 91.88 39 ALA B O 1
ATOM 1558 N N . PRO B 1 40 ? -19.359 -2.076 -0.031 1 94.44 40 PRO B N 1
ATOM 1559 C CA . PRO B 1 40 ? -18.969 -2.326 -1.422 1 94.44 40 PRO B CA 1
ATOM 1560 C C . PRO B 1 40 ? -17.812 -3.312 -1.542 1 94.44 40 PRO B C 1
ATOM 1562 O O . PRO B 1 40 ? -17.016 -3.465 -0.604 1 94.44 40 PRO B O 1
ATOM 1565 N N . ARG B 1 41 ? -17.688 -3.953 -2.621 1 90.38 41 ARG B N 1
ATOM 1566 C CA . ARG B 1 41 ? -16.656 -4.965 -2.842 1 90.38 41 ARG B CA 1
ATOM 1567 C C . ARG B 1 41 ? -15.328 -4.32 -3.244 1 90.38 41 ARG B C 1
ATOM 1569 O O . ARG B 1 41 ? -14.281 -4.961 -3.188 1 90.38 41 ARG B O 1
ATOM 1576 N N . ASN B 1 42 ? -15.414 -3.123 -3.717 1 92 42 ASN B N 1
ATOM 1577 C CA . ASN B 1 42 ? -14.25 -2.352 -4.152 1 92 42 ASN B CA 1
ATOM 1578 C C . ASN B 1 42 ? -14.555 -0.856 -4.188 1 92 42 ASN B C 1
ATOM 1580 O O . ASN B 1 42 ? -15.688 -0.441 -3.938 1 92 42 ASN B O 1
ATOM 1584 N N . VAL B 1 43 ? -13.555 -0.096 -4.48 1 94.56 43 VAL B N 1
ATOM 1585 C CA . VAL B 1 43 ? -13.672 1.357 -4.414 1 94.56 43 VAL B CA 1
ATOM 1586 C C . VAL B 1 43 ? -14.539 1.864 -5.559 1 94.56 43 VAL B C 1
ATOM 1588 O O . VAL B 1 43 ? -15.234 2.877 -5.422 1 94.56 43 VAL B O 1
ATOM 1591 N N . ILE B 1 44 ? -14.57 1.17 -6.711 1 94.62 44 ILE B N 1
ATOM 1592 C CA . ILE B 1 44 ? -15.422 1.562 -7.828 1 94.62 44 ILE B CA 1
ATOM 1593 C C . ILE B 1 44 ? -16.891 1.472 -7.414 1 94.62 44 ILE B C 1
ATOM 1595 O O . ILE B 1 44 ? -17.656 2.418 -7.613 1 94.62 44 ILE B O 1
ATOM 1599 N N . GLU B 1 45 ? -17.203 0.353 -6.836 1 94.5 45 GLU B N 1
ATOM 1600 C CA . GLU B 1 45 ? -18.562 0.175 -6.352 1 94.5 45 GLU B CA 1
ATOM 1601 C C . GLU B 1 45 ? -18.906 1.2 -5.27 1 94.5 45 GLU B C 1
ATOM 1603 O O . GLU B 1 45 ? -20.031 1.689 -5.207 1 94.5 45 GLU B O 1
ATOM 1608 N N . ALA B 1 46 ? -17.938 1.48 -4.406 1 95.38 46 ALA B N 1
ATOM 1609 C CA . ALA B 1 46 ? -18.172 2.492 -3.375 1 95.38 46 ALA B CA 1
ATOM 1610 C C . ALA B 1 46 ? -18.547 3.83 -3.996 1 95.38 46 ALA B C 1
ATOM 1612 O O . ALA B 1 46 ? -19.5 4.48 -3.545 1 95.38 46 ALA B O 1
ATOM 1613 N N . ARG B 1 47 ? -17.891 4.238 -5.035 1 93.38 47 ARG B N 1
ATOM 1614 C CA . ARG B 1 47 ? -18.156 5.496 -5.727 1 93.38 47 ARG B CA 1
ATOM 1615 C C . ARG B 1 47 ? -19.531 5.496 -6.363 1 93.38 47 ARG B C 1
ATOM 1617 O O . ARG B 1 47 ? -20.203 6.531 -6.422 1 93.38 47 ARG B O 1
ATOM 1624 N N . GLU B 1 48 ? -19.922 4.363 -6.816 1 94.5 48 GLU B N 1
ATOM 1625 C CA . GLU B 1 48 ? -21.219 4.234 -7.496 1 94.5 48 GLU B CA 1
ATOM 1626 C C . GLU B 1 48 ? -22.359 4.25 -6.496 1 94.5 48 GLU B C 1
ATOM 1628 O O . GLU B 1 48 ? -23.438 4.801 -6.781 1 94.5 48 GLU B O 1
ATOM 1633 N N . ARG B 1 49 ? -22.109 3.723 -5.367 1 92.62 49 ARG B N 1
ATOM 1634 C CA . ARG B 1 49 ? -23.188 3.516 -4.406 1 92.62 49 ARG B CA 1
ATOM 1635 C C . ARG B 1 49 ? -23.375 4.738 -3.51 1 92.62 49 ARG B C 1
ATOM 1637 O O . ARG B 1 49 ? -24.422 4.918 -2.898 1 92.62 49 ARG B O 1
ATOM 1644 N N . SER B 1 50 ? -22.328 5.438 -3.328 1 87.56 50 SER B N 1
ATOM 1645 C CA . SER B 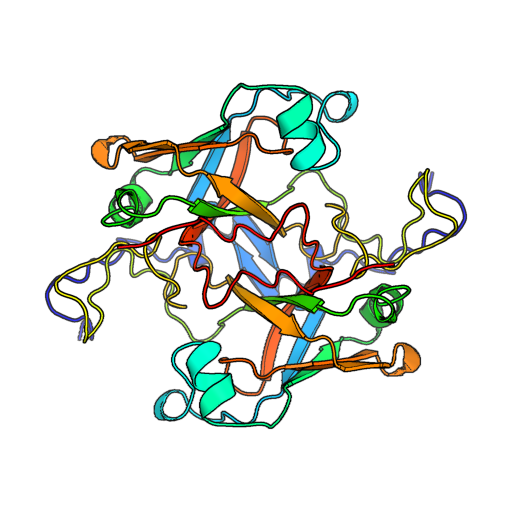1 50 ? -22.453 6.594 -2.443 1 87.56 50 SER B CA 1
ATOM 1646 C C . SER B 1 50 ? -21.578 7.75 -2.924 1 87.56 50 SER B C 1
ATOM 1648 O O . SER B 1 50 ? -20.453 7.539 -3.367 1 87.56 50 SER B O 1
ATOM 1650 N N . THR B 1 51 ? -22.156 8.867 -2.85 1 86.94 51 THR B N 1
ATOM 1651 C CA . THR B 1 51 ? -21.359 10.07 -3.098 1 86.94 51 THR B CA 1
ATOM 1652 C C . THR B 1 51 ? -20.75 10.586 -1.803 1 86.94 51 THR B C 1
ATOM 1654 O O . THR B 1 51 ? -19.969 11.539 -1.818 1 86.94 51 THR B O 1
ATOM 1657 N N . GLU B 1 52 ? -21.047 9.914 -0.752 1 92.69 52 GLU B N 1
ATOM 1658 C CA . GLU B 1 52 ? -20.516 10.367 0.53 1 92.69 52 GLU B CA 1
ATOM 1659 C C . GLU B 1 52 ? -19.016 10.094 0.635 1 92.69 52 GLU B C 1
ATOM 1661 O O . GLU B 1 52 ? -18.578 8.961 0.471 1 92.69 52 GLU B O 1
ATOM 1666 N N . PRO B 1 53 ? -18.312 11.141 0.902 1 96.94 53 PRO B N 1
ATOM 1667 C CA . PRO B 1 53 ? -16.859 10.953 1.074 1 96.94 53 PRO B CA 1
ATOM 1668 C C . PRO B 1 53 ? -16.516 10.195 2.35 1 96.94 53 PRO B C 1
ATOM 1670 O O . PRO B 1 53 ? -17.359 10.055 3.24 1 96.94 53 PRO B O 1
ATOM 1673 N N . ALA B 1 54 ? -15.352 9.594 2.387 1 98.5 54 ALA B N 1
ATOM 1674 C CA . ALA B 1 54 ? -14.812 8.992 3.605 1 98.5 54 ALA B CA 1
ATOM 1675 C C . ALA B 1 54 ? -14.055 10.023 4.438 1 98.5 54 ALA B C 1
ATOM 1677 O O . ALA B 1 54 ? -13.406 10.914 3.889 1 98.5 54 ALA B O 1
ATOM 1678 N N . ARG B 1 55 ? -14.195 9.906 5.699 1 98.88 55 ARG B N 1
ATOM 1679 C CA . ARG B 1 55 ? -13.453 10.734 6.637 1 98.88 55 ARG B CA 1
ATOM 1680 C C . ARG B 1 55 ? -12.367 9.938 7.348 1 98.88 55 ARG B C 1
ATOM 1682 O O . ARG B 1 55 ? -12.633 8.852 7.871 1 98.88 55 ARG B O 1
ATOM 1689 N N . ILE B 1 56 ? -11.195 10.445 7.305 1 98.94 56 ILE B N 1
ATOM 1690 C CA . ILE B 1 56 ? -10.062 9.836 7.984 1 98.94 56 ILE B CA 1
ATOM 1691 C C . ILE B 1 56 ? -9.656 10.688 9.188 1 98.94 56 ILE B C 1
ATOM 1693 O O . ILE B 1 56 ? -9.438 11.891 9.055 1 98.94 56 ILE B O 1
ATOM 1697 N N . THR B 1 57 ? -9.602 10.078 10.32 1 98.94 57 THR B N 1
ATOM 1698 C CA . THR B 1 57 ? -9.172 10.742 11.547 1 98.94 57 THR B CA 1
ATOM 1699 C C . THR B 1 57 ? -7.891 10.117 12.078 1 98.94 57 THR B C 1
ATOM 1701 O O . THR B 1 57 ? -7.855 8.922 12.383 1 98.94 57 THR B O 1
ATOM 1704 N N . LEU B 1 58 ? -6.887 10.945 12.219 1 98.94 58 LEU B N 1
ATOM 1705 C CA . LEU B 1 58 ? -5.613 10.492 12.758 1 98.94 58 LEU B CA 1
ATOM 1706 C C . LEU B 1 58 ? -5.605 10.57 14.281 1 98.94 58 LEU B C 1
ATOM 1708 O O . LEU B 1 58 ? -6.258 11.438 14.859 1 98.94 58 LEU B O 1
ATOM 1712 N N . ASP B 1 59 ? -4.852 9.609 14.938 1 98.62 59 ASP B N 1
ATOM 1713 C CA . ASP B 1 59 ? -4.441 9.898 16.312 1 98.62 59 ASP B CA 1
ATOM 1714 C C . ASP B 1 59 ? -3.689 11.219 16.391 1 98.62 59 ASP B C 1
ATOM 1716 O O . ASP B 1 59 ? -2.855 11.523 15.539 1 98.62 59 ASP B O 1
ATOM 1720 N N . PRO B 1 60 ? -3.902 12 17.391 1 98.31 60 PRO B N 1
ATOM 1721 C CA . PRO B 1 60 ? -3.369 13.367 17.469 1 98.31 60 PRO B CA 1
ATOM 1722 C C . PRO B 1 60 ? -1.858 13.422 17.266 1 98.31 60 PRO B C 1
ATOM 1724 O O . PRO B 1 60 ? -1.354 14.344 16.609 1 98.31 60 PRO B O 1
ATOM 1727 N N . ALA B 1 61 ? -1.123 12.484 17.75 1 98 61 ALA B N 1
ATOM 1728 C CA . ALA B 1 61 ? 0.334 12.492 17.641 1 98 61 ALA B CA 1
ATOM 1729 C C . ALA B 1 61 ? 0.786 12.5 16.188 1 98 61 ALA B C 1
ATOM 1731 O O . ALA B 1 61 ? 1.883 12.969 15.875 1 98 61 ALA B O 1
ATOM 1732 N N . PHE B 1 62 ? -0.046 12.031 15.273 1 98.81 62 PHE B N 1
ATOM 1733 C CA . PHE B 1 62 ? 0.356 11.875 13.883 1 98.81 62 PHE B CA 1
ATOM 1734 C C . PHE B 1 62 ? -0.132 13.047 13.039 1 98.81 62 PHE B C 1
ATOM 1736 O O . PHE B 1 62 ? 0.213 13.156 11.859 1 98.81 62 PHE B O 1
ATOM 1743 N N . ALA B 1 63 ? -0.865 13.992 13.555 1 98.81 63 ALA B N 1
ATOM 1744 C CA . ALA B 1 63 ? -1.498 15.094 12.836 1 98.81 63 ALA B CA 1
ATOM 1745 C C . ALA B 1 63 ? -0.455 15.969 12.148 1 98.81 63 ALA B C 1
ATOM 1747 O O . ALA B 1 63 ? -0.642 16.391 11.008 1 98.81 63 ALA B O 1
ATOM 1748 N N . PRO B 1 64 ? 0.705 16.188 12.797 1 98.44 64 PRO B N 1
ATOM 1749 C CA . PRO B 1 64 ? 1.71 17.031 12.141 1 98.44 64 PRO B CA 1
ATOM 1750 C C . PRO B 1 64 ? 2.211 16.438 10.828 1 98.44 64 PRO B C 1
ATOM 1752 O O . PRO B 1 64 ? 2.742 17.156 9.977 1 98.44 64 PRO B O 1
ATOM 1755 N N . GLY B 1 65 ? 2.014 15.141 10.656 1 98.75 65 GLY B N 1
ATOM 1756 C CA . GLY B 1 65 ? 2.445 14.461 9.445 1 98.75 65 GLY B CA 1
ATOM 1757 C C . GLY B 1 65 ? 1.666 14.883 8.211 1 98.75 65 GLY B C 1
ATOM 1758 O O . GLY B 1 65 ? 2.07 14.594 7.082 1 98.75 65 GLY B O 1
ATOM 1759 N N . LEU B 1 66 ? 0.637 15.641 8.398 1 98.75 66 LEU B N 1
ATOM 1760 C CA . LEU B 1 66 ? -0.22 16.062 7.297 1 98.75 66 LEU B CA 1
ATOM 1761 C C . LEU B 1 66 ? 0.322 17.344 6.648 1 98.75 66 LEU B C 1
ATOM 1763 O O . LEU B 1 66 ? -0.158 17.75 5.594 1 98.75 66 LEU B O 1
ATOM 1767 N N . ALA B 1 67 ? 1.335 17.922 7.262 1 97.56 67 ALA B N 1
ATOM 1768 C CA . ALA B 1 67 ? 1.856 19.188 6.754 1 97.56 67 ALA B CA 1
ATOM 1769 C C . ALA B 1 67 ? 2.305 19.047 5.301 1 97.56 67 ALA B C 1
ATOM 1771 O O . ALA B 1 67 ? 3.154 18.219 4.984 1 97.56 67 ALA B O 1
ATOM 1772 N N . GLY B 1 68 ? 1.674 19.844 4.395 1 96.62 68 GLY B N 1
ATOM 1773 C CA . GLY B 1 68 ? 2.053 19.859 2.99 1 96.62 68 GLY B CA 1
ATOM 1774 C C . GLY B 1 68 ? 1.175 18.969 2.127 1 96.62 68 GLY B C 1
ATOM 1775 O O . GLY B 1 68 ? 1.293 18.969 0.9 1 96.62 68 GLY B O 1
ATOM 1776 N N . LEU B 1 69 ? 0.238 18.234 2.729 1 98.25 69 LEU B N 1
ATOM 1777 C CA . LEU B 1 69 ? -0.563 17.266 1.984 1 98.25 69 LEU B CA 1
ATOM 1778 C C . LEU B 1 69 ? -1.654 17.969 1.183 1 98.25 69 LEU B C 1
ATOM 1780 O O . LEU B 1 69 ? -2.033 17.516 0.104 1 98.25 69 LEU B O 1
ATOM 1784 N N . ALA B 1 70 ? -2.15 19.078 1.667 1 97.12 70 ALA B N 1
ATOM 1785 C CA . ALA B 1 70 ? -3.311 19.766 1.099 1 97.12 70 ALA B CA 1
ATOM 1786 C C . ALA B 1 70 ? -3.055 20.172 -0.352 1 97.12 70 ALA B C 1
ATOM 1788 O O . ALA B 1 70 ? -3.994 20.328 -1.135 1 97.12 70 ALA B O 1
ATOM 1789 N N . GLY B 1 71 ? -1.901 20.25 -0.813 1 95.25 71 GLY B N 1
ATOM 1790 C CA . GLY B 1 71 ? -1.598 20.656 -2.178 1 95.25 71 GLY B CA 1
ATOM 1791 C C . GLY B 1 71 ? -1.777 19.531 -3.184 1 95.25 71 GLY B C 1
ATOM 1792 O O . GLY B 1 71 ? -1.81 19.781 -4.391 1 95.25 71 GLY B O 1
ATOM 1793 N N . HIS B 1 72 ? -1.954 18.344 -2.729 1 98.38 72 HIS B N 1
ATOM 1794 C CA . HIS B 1 72 ? -2.141 17.188 -3.602 1 98.38 72 HIS B CA 1
ATOM 1795 C C . HIS B 1 72 ? -3.617 16.953 -3.898 1 98.38 72 HIS B C 1
ATOM 1797 O O . HIS B 1 72 ? -4.465 17.094 -3.014 1 98.38 72 HIS B O 1
ATOM 1803 N N . SER B 1 73 ? -3.93 16.609 -5.141 1 98.81 73 SER B N 1
ATOM 1804 C CA . SER B 1 73 ? -5.328 16.391 -5.504 1 98.81 73 SER B CA 1
ATOM 1805 C C . SER B 1 73 ? -5.777 14.977 -5.164 1 98.81 73 SER B C 1
ATOM 1807 O O . SER B 1 73 ? -6.977 14.703 -5.062 1 98.81 73 SER B O 1
ATOM 1809 N N . HIS B 1 74 ? -4.812 14.07 -5.129 1 98.88 74 HIS B N 1
ATOM 1810 C CA . HIS B 1 74 ? -5.09 12.664 -4.855 1 98.88 74 HIS B CA 1
ATOM 1811 C C . HIS B 1 74 ? -4.109 12.094 -3.832 1 98.88 74 HIS B C 1
ATOM 1813 O O . HIS B 1 74 ? -2.992 12.602 -3.689 1 98.88 74 HIS B O 1
ATOM 1819 N N . VAL B 1 75 ? -4.562 11.086 -3.137 1 98.94 75 VAL B N 1
ATOM 1820 C CA . VAL B 1 75 ? -3.723 10.359 -2.188 1 98.94 75 VAL B CA 1
ATOM 1821 C C . VAL B 1 75 ? -3.943 8.859 -2.346 1 98.94 75 VAL B C 1
ATOM 1823 O O . VAL B 1 75 ? -4.949 8.43 -2.912 1 98.94 75 VAL B O 1
ATOM 1826 N N . VAL B 1 76 ? -2.951 8.117 -1.935 1 98.94 76 VAL B N 1
ATOM 1827 C CA . VAL B 1 76 ? -3.094 6.688 -1.691 1 98.94 76 VAL B CA 1
ATOM 1828 C C . VAL B 1 76 ? -3.324 6.438 -0.203 1 98.94 76 VAL B C 1
ATOM 1830 O O . VAL B 1 76 ? -2.543 6.883 0.638 1 98.94 76 VAL B O 1
ATOM 1833 N N . VAL B 1 77 ? -4.414 5.801 0.092 1 98.94 77 VAL B N 1
ATOM 1834 C CA . VAL B 1 77 ? -4.738 5.438 1.467 1 98.94 77 VAL B CA 1
ATOM 1835 C C . VAL B 1 77 ? -4.469 3.949 1.684 1 98.94 77 VAL B C 1
ATOM 1837 O O . VAL B 1 77 ? -4.898 3.109 0.889 1 98.94 77 VAL B O 1
ATOM 1840 N N . LEU B 1 78 ? -3.639 3.619 2.688 1 98.94 78 LEU B N 1
ATOM 1841 C CA . LEU B 1 78 ? -3.424 2.244 3.125 1 98.94 78 LEU B CA 1
ATOM 1842 C C . LEU B 1 78 ? -4.168 1.966 4.426 1 98.94 78 LEU B C 1
ATOM 1844 O O . LEU B 1 78 ? -4.016 2.699 5.406 1 98.94 78 LEU B O 1
ATOM 1848 N N . TYR B 1 79 ? -4.961 0.937 4.438 1 98.88 79 TYR B N 1
ATOM 1849 C CA . TYR B 1 79 ? -5.75 0.632 5.625 1 98.88 79 TYR B CA 1
ATOM 1850 C C . TYR B 1 79 ? -5.812 -0.872 5.867 1 98.88 79 TYR B C 1
ATOM 1852 O O . TYR B 1 79 ? -5.566 -1.664 4.957 1 98.88 79 TYR B O 1
ATOM 1860 N N . TRP B 1 80 ? -6 -1.235 7.078 1 98.88 80 TRP B N 1
ATOM 1861 C CA . TRP B 1 80 ? -5.891 -2.611 7.551 1 98.88 80 TRP B CA 1
ATOM 1862 C C . TRP B 1 80 ? -7.266 -3.264 7.645 1 98.88 80 TRP B C 1
ATOM 1864 O O . TRP B 1 80 ? -8.078 -2.904 8.508 1 98.88 80 TRP B O 1
ATOM 1874 N N . MET B 1 81 ? -7.496 -4.199 6.766 1 98.38 81 MET B N 1
ATOM 1875 C CA . MET B 1 81 ? -8.773 -4.914 6.789 1 98.38 81 MET B CA 1
ATOM 1876 C C . MET B 1 81 ? -8.805 -5.93 7.93 1 98.38 81 MET B C 1
ATOM 1878 O O . MET B 1 81 ? -8.727 -7.137 7.691 1 98.38 81 MET B O 1
ATOM 1882 N N . ASP B 1 82 ? -9.07 -5.398 9.148 1 97.56 82 ASP B N 1
ATOM 1883 C CA . ASP B 1 82 ? -8.797 -6.082 10.406 1 97.56 82 ASP B CA 1
ATOM 1884 C C . ASP B 1 82 ? -9.789 -7.223 10.641 1 97.56 82 ASP B C 1
ATOM 1886 O O . ASP B 1 82 ? -9.562 -8.078 11.5 1 97.56 82 ASP B O 1
ATOM 1890 N N . LYS B 1 83 ? -10.852 -7.355 9.883 1 96.56 83 LYS B N 1
ATOM 1891 C CA . LYS B 1 83 ? -11.844 -8.406 10.078 1 96.56 83 LYS B CA 1
ATOM 1892 C C . LYS B 1 83 ? -11.664 -9.523 9.062 1 96.56 83 LYS B C 1
ATOM 1894 O O . LYS B 1 83 ? -12.391 -10.523 9.094 1 96.56 83 LYS B O 1
ATOM 1899 N N . ALA B 1 84 ? -10.664 -9.43 8.195 1 96.31 84 ALA B N 1
ATOM 1900 C CA . ALA B 1 84 ? -10.453 -10.406 7.133 1 96.31 84 ALA B CA 1
ATOM 1901 C C . ALA B 1 84 ? -9.594 -11.57 7.617 1 96.31 84 ALA B C 1
ATOM 1903 O O . ALA B 1 84 ? -8.625 -11.367 8.359 1 96.31 84 ALA B O 1
ATOM 1904 N N . ARG B 1 85 ? -9.938 -12.734 7.211 1 96.06 85 ARG B N 1
ATOM 1905 C CA . ARG B 1 85 ? -9.023 -13.852 7.438 1 96.06 85 ARG B CA 1
ATOM 1906 C C . ARG B 1 85 ? -7.738 -13.68 6.629 1 96.06 85 ARG B C 1
ATOM 1908 O O . ARG B 1 85 ? -7.734 -13 5.602 1 96.06 85 ARG B O 1
ATOM 1915 N N . ARG B 1 86 ? -6.711 -14.383 7.051 1 98.25 86 ARG B N 1
ATOM 1916 C CA . ARG B 1 86 ? -5.402 -14.086 6.477 1 98.25 86 ARG B CA 1
ATOM 1917 C C . ARG B 1 86 ? -4.789 -15.32 5.828 1 98.25 86 ARG B C 1
ATOM 1919 O O . ARG B 1 86 ? -3.707 -15.25 5.242 1 98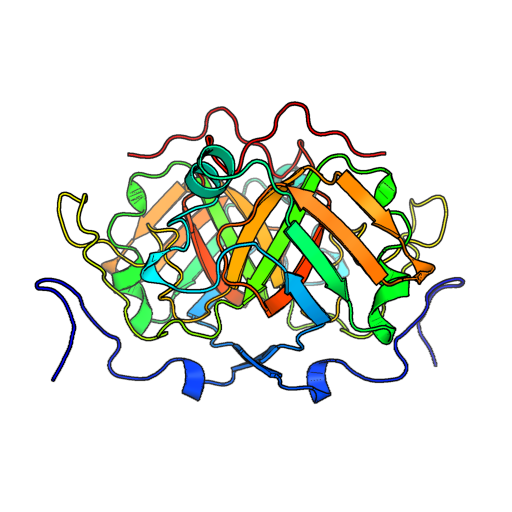.25 86 ARG B O 1
ATOM 1926 N N . ASP B 1 87 ? -5.438 -16.453 5.812 1 98.06 87 ASP B N 1
ATOM 1927 C CA . ASP B 1 87 ? -4.773 -17.719 5.469 1 98.06 87 ASP B CA 1
ATOM 1928 C C . ASP B 1 87 ? -5.242 -18.234 4.113 1 98.06 87 ASP B C 1
ATOM 1930 O O . ASP B 1 87 ? -4.766 -19.266 3.641 1 98.06 87 ASP B O 1
ATOM 1934 N N . LEU B 1 88 ? -6.188 -17.562 3.461 1 97.88 88 LEU B N 1
ATOM 1935 C CA . LEU B 1 88 ? -6.715 -18.047 2.193 1 97.88 88 LEU B CA 1
ATOM 1936 C C . LEU B 1 88 ? -5.816 -17.641 1.033 1 97.88 88 LEU B C 1
ATOM 1938 O O . LEU B 1 88 ? -5.836 -16.484 0.608 1 97.88 88 LEU B O 1
ATOM 1942 N N . ILE B 1 89 ? -5.062 -18.578 0.486 1 98.5 89 ILE B N 1
ATOM 1943 C CA . ILE B 1 89 ? -4.027 -18.266 -0.491 1 98.5 89 ILE B CA 1
ATOM 1944 C C . ILE B 1 89 ? -4.59 -18.406 -1.903 1 98.5 89 ILE B C 1
ATOM 1946 O O . ILE B 1 89 ? -4.152 -17.703 -2.822 1 98.5 89 ILE B O 1
ATOM 1950 N N . VAL B 1 90 ? -5.512 -19.312 -2.148 1 98.31 90 VAL B N 1
ATOM 1951 C CA . VAL B 1 90 ? -6.289 -19.438 -3.379 1 98.31 90 VAL B CA 1
ATOM 1952 C C . VAL B 1 90 ? -7.773 -19.234 -3.074 1 98.31 90 VAL B C 1
ATOM 1954 O O . VAL B 1 90 ? -8.305 -19.828 -2.139 1 98.31 90 VAL B O 1
ATOM 1957 N N . GLN B 1 91 ? -8.367 -18.344 -3.859 1 97 91 GLN B N 1
ATOM 1958 C CA . GLN B 1 91 ? -9.758 -17.969 -3.639 1 97 91 GLN B CA 1
ATOM 1959 C C . GLN B 1 91 ? -10.602 -18.25 -4.879 1 97 91 GLN B C 1
ATOM 1961 O O . GLN B 1 91 ? -10.07 -18.453 -5.969 1 97 91 GLN B O 1
ATOM 1966 N N . CYS B 1 92 ? -11.883 -18.312 -4.637 1 93.19 92 CYS B N 1
ATOM 1967 C CA . CYS B 1 92 ? -12.836 -18.516 -5.715 1 93.19 92 CYS B CA 1
ATOM 1968 C C . CYS B 1 92 ? -13.922 -17.453 -5.691 1 93.19 92 CYS B C 1
ATOM 1970 O O . CYS B 1 92 ? -15.031 -17.688 -5.199 1 93.19 92 CYS B O 1
ATOM 1972 N N . PRO B 1 93 ? -13.57 -16.375 -6.328 1 84.5 93 PRO B N 1
ATOM 1973 C CA . PRO B 1 93 ? -14.602 -15.336 -6.359 1 84.5 93 PRO B CA 1
ATOM 1974 C C . PRO B 1 93 ? -15.836 -15.758 -7.152 1 84.5 93 PRO B C 1
ATOM 1976 O O . PRO B 1 93 ? -15.742 -16.578 -8.062 1 84.5 93 PRO B O 1
ATOM 1979 N N . ARG B 1 94 ? -17.031 -15.312 -6.812 1 75.56 94 ARG B N 1
ATOM 1980 C CA . ARG B 1 94 ? -18.297 -15.727 -7.383 1 75.56 94 ARG B CA 1
ATOM 1981 C C . ARG B 1 94 ? -18.328 -15.477 -8.883 1 75.56 94 ARG B C 1
ATOM 1983 O O . ARG B 1 94 ? -18.859 -16.297 -9.641 1 75.56 94 ARG B O 1
ATOM 1990 N N . HIS B 1 95 ? -17.797 -14.453 -9.352 1 71.38 95 HIS B N 1
ATOM 1991 C CA . HIS B 1 95 ? -17.938 -14.094 -10.758 1 71.38 95 HIS B CA 1
ATOM 1992 C C . HIS B 1 95 ? -16.719 -14.516 -11.562 1 71.38 95 HIS B C 1
ATOM 1994 O O . HIS B 1 95 ? -16.594 -14.164 -12.742 1 71.38 95 HIS B O 1
ATOM 2000 N N . SER B 1 96 ? -15.945 -15.336 -10.875 1 71.25 96 SER B N 1
ATOM 2001 C CA . SER B 1 96 ? -14.742 -15.719 -11.602 1 71.25 96 SER B CA 1
ATOM 2002 C C . SER B 1 96 ? -14.883 -17.094 -12.227 1 71.25 96 SER B C 1
ATOM 2004 O O . SER B 1 96 ? -15.719 -17.891 -11.797 1 71.25 96 SER B O 1
ATOM 2006 N N . GLU B 1 97 ? -14.172 -17.328 -13.328 1 74.69 97 GLU B N 1
ATOM 2007 C CA . GLU B 1 97 ? -14.195 -18.578 -14.062 1 74.69 97 GLU B CA 1
ATOM 2008 C C . GLU B 1 97 ? -13.445 -19.672 -13.312 1 74.69 97 GLU B C 1
ATOM 2010 O O . GLU B 1 97 ? -13.445 -20.828 -13.734 1 74.69 97 GLU B O 1
ATOM 2015 N N . GLY B 1 98 ? -12.945 -19.391 -12.125 1 85.75 98 GLY B N 1
ATOM 2016 C CA . GLY B 1 98 ? -12.195 -20.391 -11.398 1 85.75 98 GLY B CA 1
ATOM 2017 C C . GLY B 1 98 ? -11.375 -19.828 -10.258 1 85.75 98 GLY B C 1
ATOM 2018 O O . GLY B 1 98 ? -11.492 -18.641 -9.938 1 85.75 98 GLY B O 1
ATOM 2019 N N . PRO B 1 99 ? -10.594 -20.812 -9.633 1 94.06 99 PRO B N 1
ATOM 2020 C CA . PRO B 1 99 ? -9.758 -20.375 -8.508 1 94.06 99 PRO B CA 1
ATOM 2021 C C . PRO B 1 99 ? -8.672 -19.391 -8.93 1 94.06 99 PRO B C 1
ATOM 2023 O O . PRO B 1 99 ? -8.117 -19.516 -10.031 1 94.06 99 PRO B O 1
ATOM 2026 N N . ARG B 1 100 ? -8.43 -18.422 -8.125 1 96.31 100 ARG B N 1
ATOM 2027 C CA . ARG B 1 100 ? -7.414 -17.391 -8.328 1 96.31 100 ARG B CA 1
ATOM 2028 C C . ARG B 1 100 ? -6.539 -17.234 -7.094 1 96.31 100 ARG B C 1
ATOM 2030 O O . ARG B 1 100 ? -7.031 -17.312 -5.965 1 96.31 100 ARG B O 1
ATOM 2037 N N . GLY B 1 101 ? -5.266 -17.062 -7.344 1 98.25 101 GLY B N 1
ATOM 2038 C CA . GLY B 1 101 ? -4.379 -16.734 -6.238 1 98.25 101 GLY B CA 1
ATOM 2039 C C . GLY B 1 101 ? -4.625 -15.352 -5.672 1 98.25 101 GLY B C 1
ATOM 2040 O O . GLY B 1 101 ? -4.949 -14.422 -6.414 1 98.25 101 GLY B O 1
ATOM 2041 N N . VAL B 1 102 ? -4.438 -15.25 -4.379 1 98.56 102 VAL B N 1
ATOM 2042 C CA . VAL B 1 102 ? -4.77 -14.023 -3.66 1 98.56 102 VAL B CA 1
ATOM 2043 C C . VAL B 1 102 ? -4.027 -12.844 -4.285 1 98.56 102 VAL B C 1
ATOM 2045 O O . VAL B 1 102 ? -4.547 -11.727 -4.316 1 98.56 102 VAL B O 1
ATOM 2048 N N . PHE B 1 103 ? -2.84 -13.039 -4.879 1 98.81 103 PHE B N 1
ATOM 2049 C CA . PHE B 1 103 ? -2.023 -11.945 -5.391 1 98.81 103 PHE B CA 1
ATOM 2050 C C . PHE B 1 103 ? -2.498 -11.523 -6.773 1 98.81 103 PHE B C 1
ATOM 2052 O O . PHE B 1 103 ? -2.018 -10.523 -7.32 1 98.81 103 PHE B O 1
ATOM 2059 N N . SER B 1 104 ? -3.453 -12.258 -7.332 1 97.81 104 SER B N 1
ATOM 2060 C CA . SER B 1 104 ? -4.086 -11.836 -8.578 1 97.81 104 SER B CA 1
ATOM 2061 C C . SER B 1 104 ? -5.434 -11.172 -8.312 1 97.81 104 SER B C 1
ATOM 2063 O O . SER B 1 104 ? -6.203 -10.93 -9.25 1 97.81 104 SER B O 1
ATOM 2065 N N . LEU B 1 105 ? -5.703 -10.875 -7.047 1 96.56 105 LEU B N 1
ATOM 2066 C CA . LEU B 1 105 ? -6.953 -10.266 -6.609 1 96.56 105 LEU B CA 1
ATOM 2067 C C . LEU B 1 105 ? -6.684 -9.016 -5.777 1 96.56 105 LEU B C 1
ATOM 2069 O O . LEU B 1 105 ? -5.539 -8.75 -5.406 1 96.56 105 LEU B O 1
ATOM 2073 N N . ARG B 1 106 ? -7.742 -8.297 -5.535 1 97.25 106 ARG B N 1
ATOM 2074 C CA . ARG B 1 106 ? -7.719 -7.188 -4.586 1 97.25 106 ARG B CA 1
ATOM 2075 C C . ARG B 1 106 ? -8.547 -7.512 -3.348 1 97.25 106 ARG B C 1
ATOM 2077 O O . ARG B 1 106 ? -9.047 -6.609 -2.676 1 97.25 106 ARG B O 1
ATOM 2084 N N . SER B 1 107 ? -8.672 -8.773 -3.09 1 96.12 107 SER B N 1
ATOM 2085 C CA . SER B 1 107 ? -9.406 -9.266 -1.933 1 96.12 107 SER B CA 1
ATOM 2086 C C . SER B 1 107 ? -8.727 -8.867 -0.629 1 96.12 107 SER B C 1
ATOM 2088 O O . SER B 1 107 ? -7.5 -8.898 -0.528 1 96.12 107 SER B O 1
ATOM 2090 N N . PRO B 1 108 ? -9.547 -8.547 0.412 1 97.31 108 PRO B N 1
ATOM 2091 C CA . PRO B 1 108 ? -8.953 -8.289 1.724 1 97.31 108 PRO B CA 1
ATOM 2092 C C 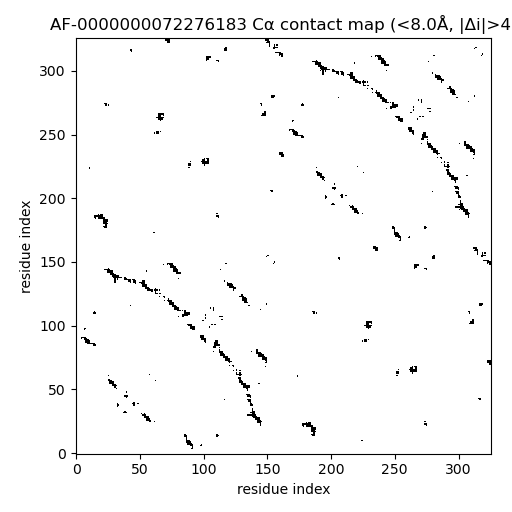. PRO B 1 108 ? -8.438 -9.555 2.402 1 97.31 108 PRO B C 1
ATOM 2094 O O . PRO B 1 108 ? -7.715 -9.477 3.398 1 97.31 108 PRO B O 1
ATOM 2097 N N . LEU B 1 109 ? -8.852 -10.758 1.957 1 97.06 109 LEU B N 1
ATOM 2098 C CA . LEU B 1 109 ? -8.43 -12.039 2.52 1 97.06 109 LEU B CA 1
ATOM 2099 C C . LEU B 1 109 ? -7.016 -12.383 2.062 1 97.06 109 LEU B C 1
ATOM 2101 O O . LEU B 1 109 ? -6.836 -13.117 1.088 1 97.06 109 LEU B O 1
ATOM 2105 N N . ARG B 1 110 ? -6.078 -11.961 2.801 1 98.62 110 ARG B N 1
ATOM 2106 C CA . ARG B 1 110 ? -4.688 -12.133 2.395 1 98.62 110 ARG B CA 1
ATOM 2107 C C . ARG B 1 110 ? -3.764 -12.164 3.605 1 98.62 110 ARG B C 1
ATOM 2109 O O . ARG B 1 110 ? -4.145 -11.742 4.695 1 98.62 110 ARG B O 1
ATOM 2116 N N . PRO B 1 111 ? -2.514 -12.664 3.463 1 98.75 111 PRO B N 1
ATOM 2117 C CA . PRO B 1 111 ? -1.604 -12.828 4.598 1 98.75 111 PRO B CA 1
ATOM 2118 C C . PRO B 1 111 ? -1.413 -11.531 5.387 1 98.75 111 PRO B C 1
ATOM 2120 O O . PRO B 1 111 ? -1.371 -11.555 6.621 1 98.75 111 PRO B O 1
ATOM 2123 N N . ASN B 1 112 ? -1.236 -10.461 4.684 1 98.88 112 ASN B N 1
ATOM 2124 C CA . ASN B 1 112 ? -1.239 -9.117 5.25 1 98.88 112 ASN B CA 1
ATOM 2125 C C . ASN B 1 112 ? -2.395 -8.281 4.707 1 98.88 112 ASN B C 1
ATOM 2127 O O . ASN B 1 112 ? -2.355 -7.836 3.559 1 98.88 112 ASN B O 1
ATOM 2131 N N . PRO B 1 113 ? -3.428 -8.078 5.512 1 98.69 113 PRO B N 1
ATOM 2132 C CA . PRO B 1 113 ? -4.648 -7.461 4.984 1 98.69 113 PRO B CA 1
ATOM 2133 C C . PRO B 1 113 ? -4.531 -5.945 4.844 1 98.69 113 PRO B C 1
ATOM 2135 O O . PRO B 1 113 ? -5.398 -5.211 5.324 1 98.69 113 PRO B O 1
ATOM 2138 N N . VAL B 1 114 ? -3.479 -5.469 4.156 1 98.75 114 VAL B N 1
ATOM 2139 C CA . VAL B 1 114 ? -3.314 -4.066 3.783 1 98.75 114 VAL B CA 1
ATOM 2140 C C . VAL B 1 114 ? -4.117 -3.77 2.52 1 98.75 114 VAL B C 1
ATOM 2142 O O . VAL B 1 114 ? -3.799 -4.277 1.441 1 98.75 114 VAL B O 1
ATOM 2145 N N . ALA B 1 115 ? -5.156 -3.01 2.691 1 98.62 115 ALA B N 1
ATOM 2146 C CA . ALA B 1 115 ? -5.867 -2.494 1.524 1 98.62 115 ALA B CA 1
ATOM 2147 C C . ALA B 1 115 ? -5.262 -1.173 1.055 1 98.62 115 ALA B C 1
ATOM 2149 O O . ALA B 1 115 ? -4.578 -0.488 1.819 1 98.62 115 ALA B O 1
ATOM 2150 N N . LEU B 1 116 ? -5.453 -0.896 -0.218 1 98.5 116 LEU B N 1
ATOM 2151 C CA . LEU B 1 116 ? -4.957 0.352 -0.792 1 98.5 116 LEU B CA 1
ATOM 2152 C C . LEU B 1 116 ? -5.984 0.956 -1.744 1 98.5 116 LEU B C 1
ATOM 2154 O O . LEU B 1 116 ? -6.664 0.229 -2.475 1 98.5 116 LEU B O 1
ATOM 2158 N N . ALA B 1 117 ? -6.168 2.236 -1.702 1 98.38 117 ALA B N 1
ATOM 2159 C CA . ALA B 1 117 ? -7.035 2.971 -2.617 1 98.38 117 ALA B CA 1
ATOM 2160 C C . ALA B 1 117 ? -6.41 4.301 -3.021 1 98.38 117 ALA B C 1
ATOM 2162 O O . ALA B 1 117 ? -5.938 5.059 -2.168 1 98.38 117 ALA B O 1
ATOM 2163 N N . ALA B 1 118 ? -6.316 4.551 -4.316 1 98.62 118 ALA B N 1
ATOM 2164 C CA . ALA B 1 118 ? -6.02 5.883 -4.832 1 98.62 118 ALA B CA 1
ATOM 2165 C C . ALA B 1 118 ? -7.297 6.699 -5.012 1 98.62 118 ALA B C 1
ATOM 2167 O O . ALA B 1 118 ? -8.148 6.352 -5.828 1 98.62 118 ALA B O 1
ATOM 2168 N N . VAL B 1 119 ? -7.395 7.801 -4.254 1 98.44 119 VAL B N 1
ATOM 2169 C CA . VAL B 1 119 ? -8.664 8.508 -4.203 1 98.44 119 VAL B CA 1
ATOM 2170 C C . VAL B 1 119 ? -8.422 10.016 -4.195 1 98.44 119 VAL B C 1
ATOM 2172 O O . VAL B 1 119 ? -7.344 10.477 -3.814 1 98.44 119 VAL B O 1
ATOM 2175 N N . PRO B 1 120 ? -9.453 10.797 -4.617 1 98.38 120 PRO B N 1
ATOM 2176 C CA . PRO B 1 120 ? -9.336 12.258 -4.496 1 98.38 120 PRO B CA 1
ATOM 2177 C C . PRO B 1 120 ? -9.211 12.719 -3.049 1 98.38 120 PRO B C 1
ATOM 2179 O O . PRO B 1 120 ? -9.844 12.156 -2.156 1 98.38 120 PRO B O 1
ATOM 2182 N N . LEU B 1 121 ? -8.305 13.641 -2.855 1 98.88 121 LEU B N 1
ATOM 2183 C CA . LEU B 1 121 ? -8.203 14.367 -1.593 1 98.88 121 LEU B CA 1
ATOM 2184 C C . LEU B 1 121 ? -9.078 15.617 -1.611 1 98.88 121 LEU B C 1
ATOM 2186 O O . LEU B 1 121 ? -8.82 16.547 -2.377 1 98.88 121 LEU B O 1
ATOM 2190 N N . LEU B 1 122 ? -10.047 15.594 -0.722 1 98.62 122 LEU B N 1
ATOM 2191 C CA . LEU B 1 122 ? -11.062 16.641 -0.8 1 98.62 122 LEU B CA 1
ATOM 2192 C C . LEU B 1 122 ? -10.758 17.766 0.192 1 98.62 122 LEU B C 1
ATOM 2194 O O . LEU B 1 122 ? -11.016 18.938 -0.09 1 98.62 122 LEU B O 1
ATOM 2198 N N . SER B 1 123 ? -10.258 17.438 1.371 1 98.69 123 SER B N 1
ATOM 2199 C CA . SER B 1 123 ? -9.883 18.453 2.354 1 98.69 123 SER B CA 1
ATOM 2200 C C . SER B 1 123 ? -8.914 17.891 3.389 1 98.69 123 SER B C 1
ATOM 2202 O O . SER B 1 123 ? -8.867 16.672 3.605 1 98.69 123 SER B O 1
ATOM 2204 N N . VAL B 1 124 ? -8.148 18.766 4 1 98.75 124 VAL B N 1
ATOM 2205 C CA . VAL B 1 124 ? -7.223 18.453 5.082 1 98.75 124 VAL B CA 1
ATOM 2206 C C . VAL B 1 124 ? -7.355 19.484 6.195 1 98.75 124 VAL B C 1
ATOM 2208 O O . VAL B 1 124 ? -7.32 20.688 5.941 1 98.75 124 VAL B O 1
ATOM 2211 N N . ASP B 1 125 ? -7.602 19.031 7.375 1 98.62 125 ASP B N 1
ATOM 2212 C CA . ASP B 1 125 ? -7.562 19.844 8.594 1 98.62 125 ASP B CA 1
ATOM 2213 C C . ASP B 1 125 ? -6.477 19.344 9.539 1 98.62 125 ASP B C 1
ATOM 2215 O O . ASP B 1 125 ? -6.699 18.422 10.328 1 98.62 125 ASP B O 1
ATOM 2219 N N . ILE B 1 126 ? -5.34 19.969 9.508 1 98.06 126 ILE B N 1
ATOM 2220 C CA . ILE B 1 126 ? -4.168 19.516 10.242 1 98.06 126 ILE B CA 1
ATOM 2221 C C . ILE B 1 126 ? -4.418 19.625 11.742 1 98.06 126 ILE B C 1
ATOM 2223 O O . ILE B 1 126 ? -4.082 18.734 12.508 1 98.06 126 ILE B O 1
ATOM 2227 N N . ALA B 1 127 ? -4.996 20.766 12.148 1 97.81 127 ALA B N 1
ATOM 2228 C CA . ALA B 1 127 ? -5.238 21 13.57 1 97.81 127 ALA B CA 1
ATOM 2229 C C . ALA B 1 127 ? -6.105 19.906 14.172 1 97.81 127 ALA B C 1
ATOM 2231 O O . ALA B 1 127 ? -5.848 19.438 15.289 1 97.81 127 ALA B O 1
ATOM 2232 N N . ALA B 1 128 ? -7.086 19.422 13.422 1 98.44 128 ALA B N 1
ATOM 2233 C CA . ALA B 1 128 ? -7.992 18.375 13.891 1 98.44 128 ALA B CA 1
ATOM 2234 C C . ALA B 1 128 ? -7.445 16.984 13.586 1 98.44 128 ALA B C 1
ATOM 2236 O O . ALA B 1 128 ? -7.926 15.992 14.125 1 98.44 128 ALA B O 1
ATOM 2237 N N . GLY B 1 129 ? -6.441 16.875 12.719 1 98.75 129 GLY B N 1
ATOM 2238 C CA . GLY B 1 129 ? -5.949 15.586 12.242 1 98.75 129 GLY B CA 1
ATOM 2239 C C . GLY B 1 129 ? -6.957 14.844 11.383 1 98.75 129 GLY B C 1
ATOM 2240 O O . GLY B 1 129 ? -7.098 13.625 11.5 1 98.75 129 GLY B O 1
ATOM 2241 N N . VAL B 1 130 ? -7.672 15.586 10.594 1 98.81 130 VAL B N 1
ATOM 2242 C CA . VAL B 1 130 ? -8.766 14.992 9.828 1 98.81 130 VAL B CA 1
ATOM 2243 C C . VAL B 1 130 ? -8.578 15.297 8.344 1 98.81 130 VAL B C 1
ATOM 2245 O O . VAL B 1 130 ? -8.195 16.406 7.969 1 98.81 130 VAL B O 1
ATOM 2248 N N . LEU B 1 131 ? -8.758 14.273 7.535 1 98.56 131 LEU B N 1
ATOM 2249 C CA . LEU B 1 131 ? -8.852 14.492 6.098 1 98.56 131 LEU B CA 1
ATOM 2250 C C . LEU B 1 131 ? -10.102 13.828 5.531 1 98.56 131 LEU B C 1
ATOM 2252 O O . LEU B 1 131 ? -10.602 12.852 6.09 1 98.56 131 LEU B O 1
ATOM 2256 N N . THR B 1 132 ? -10.609 14.469 4.48 1 98.81 132 THR B N 1
ATOM 2257 C CA . THR B 1 132 ? -11.719 13.906 3.709 1 98.81 132 THR B CA 1
ATOM 2258 C C . THR B 1 132 ? -11.242 13.453 2.332 1 98.81 132 THR B C 1
ATOM 2260 O O . THR B 1 132 ? -10.516 14.18 1.649 1 98.81 132 THR B O 1
ATOM 2263 N N . VAL B 1 133 ? -11.641 12.25 1.985 1 98.75 133 VAL B N 1
ATOM 2264 C CA . VAL B 1 133 ? -11.242 11.695 0.697 1 98.75 133 VAL B CA 1
ATOM 2265 C C . VAL B 1 133 ? -12.461 11.141 -0.03 1 98.75 133 VAL B C 1
ATOM 2267 O O . VAL B 1 133 ? -13.562 11.102 0.53 1 98.75 133 VAL B O 1
ATOM 2270 N N . GLY B 1 134 ? -12.266 10.773 -1.296 1 98.06 134 GLY B N 1
ATOM 2271 C CA . GLY B 1 134 ? -13.344 10.086 -1.99 1 98.06 134 GLY B CA 1
ATOM 2272 C C . GLY B 1 134 ? -13.812 8.836 -1.271 1 98.06 134 GLY B C 1
ATOM 2273 O O . GLY B 1 134 ? -13.195 8.406 -0.292 1 98.06 134 GLY B O 1
ATOM 2274 N N . PRO B 1 135 ? -14.883 8.242 -1.802 1 97.69 135 PRO B N 1
ATOM 2275 C CA . PRO B 1 135 ? -15.461 7.062 -1.152 1 97.69 135 PRO B CA 1
ATOM 2276 C C . PRO B 1 135 ? -14.477 5.898 -1.051 1 97.69 135 PRO B C 1
ATOM 2278 O O . PRO B 1 135 ? -13.68 5.68 -1.965 1 97.69 135 PRO B O 1
ATOM 2281 N N . LEU B 1 136 ? -14.555 5.23 0.059 1 97.56 136 LEU B N 1
ATOM 2282 C CA . LEU B 1 136 ? -13.75 4.035 0.286 1 97.56 136 LEU B CA 1
ATOM 2283 C C . LEU B 1 136 ? -14.641 2.814 0.507 1 97.56 136 LEU B C 1
ATOM 2285 O O . LEU B 1 136 ? -15.812 2.953 0.851 1 97.56 136 LEU B O 1
ATOM 2289 N N . ASP B 1 137 ? -14.055 1.659 0.336 1 97 137 ASP B N 1
ATOM 2290 C CA . ASP B 1 137 ? -14.836 0.424 0.312 1 97 137 ASP B CA 1
ATOM 2291 C C . ASP B 1 137 ? -14.727 -0.316 1.645 1 97 137 ASP B C 1
ATOM 2293 O O . ASP B 1 137 ? -15.086 -1.493 1.735 1 97 137 ASP B O 1
ATOM 2297 N N . CYS B 1 138 ? -14.234 0.292 2.65 1 97.62 138 CYS B N 1
ATOM 2298 C CA . CYS B 1 138 ? -14.016 -0.401 3.916 1 97.62 138 CYS B CA 1
ATOM 2299 C C . CYS B 1 138 ? -15.117 -0.069 4.918 1 97.62 138 CYS B C 1
ATOM 2301 O O . CYS B 1 138 ? -15.805 0.944 4.777 1 97.62 138 CYS B O 1
ATOM 2303 N N . LEU B 1 139 ? -15.234 -0.931 5.91 1 98.06 139 LEU B N 1
ATOM 2304 C CA . LEU B 1 139 ? -16.219 -0.735 6.969 1 98.06 139 LEU B CA 1
ATOM 2305 C C . LEU B 1 139 ? -15.891 0.505 7.793 1 98.06 139 LEU B C 1
ATOM 2307 O O . LEU B 1 139 ? -14.719 0.855 7.957 1 98.06 139 LEU B O 1
ATOM 2311 N N . ASN B 1 140 ? -16.969 1.054 8.289 1 98.19 140 ASN B N 1
ATOM 2312 C CA . ASN B 1 140 ? -16.797 2.141 9.242 1 98.19 140 ASN B CA 1
ATOM 2313 C C . ASN B 1 140 ? -15.898 1.721 10.414 1 98.19 140 ASN B C 1
ATOM 2315 O O . ASN B 1 140 ? -16.094 0.65 10.992 1 98.19 140 ASN B O 1
ATOM 2319 N N . GLY B 1 141 ? -14.891 2.574 10.711 1 98.56 141 GLY B N 1
ATOM 2320 C CA . GLY B 1 141 ? -14.016 2.295 11.844 1 98.56 141 GLY B CA 1
ATOM 2321 C C . GLY B 1 141 ? -12.773 1.516 11.461 1 98.56 141 GLY B C 1
ATOM 2322 O O . GLY B 1 141 ? -11.938 1.206 12.312 1 98.56 141 GLY B O 1
ATOM 2323 N N . THR B 1 142 ? -12.602 1.22 10.188 1 98.81 142 THR B N 1
ATOM 2324 C CA . THR B 1 142 ? -11.445 0.447 9.742 1 98.81 142 THR B CA 1
ATOM 2325 C C . THR B 1 142 ? -10.148 1.17 10.094 1 98.81 142 THR B C 1
ATOM 2327 O O . THR B 1 142 ? -10.039 2.385 9.914 1 98.81 142 THR B O 1
ATOM 2330 N N . PRO B 1 143 ? -9.141 0.446 10.664 1 98.94 143 PRO B N 1
ATOM 2331 C CA . PRO B 1 143 ? -7.875 1.069 11.047 1 98.94 143 PRO B CA 1
ATOM 2332 C C . PRO B 1 143 ? -7.086 1.592 9.852 1 98.94 143 PRO B C 1
ATOM 2334 O O . PRO B 1 143 ? -7.074 0.959 8.789 1 98.94 143 PRO B O 1
ATOM 2337 N N . LEU B 1 144 ? -6.465 2.723 10.062 1 98.94 144 LEU B N 1
ATOM 2338 C CA . LEU B 1 144 ? -5.602 3.352 9.07 1 98.94 144 LEU B CA 1
ATOM 2339 C C . LEU B 1 144 ? -4.141 3.006 9.32 1 98.94 144 LEU B C 1
ATOM 2341 O O . LEU B 1 144 ? -3.68 3.027 10.461 1 98.94 144 LEU B O 1
ATOM 2345 N N . ILE B 1 145 ? -3.391 2.74 8.172 1 98.62 145 ILE B N 1
ATOM 2346 C CA . ILE B 1 145 ? -1.987 2.354 8.281 1 98.62 145 ILE B CA 1
ATOM 2347 C C . ILE B 1 145 ? -1.1 3.486 7.77 1 98.62 145 ILE B C 1
ATOM 2349 O O . ILE B 1 145 ? -0.015 3.723 8.305 1 98.62 145 ILE B O 1
ATOM 2353 N N . ASP B 1 146 ? -1.517 4.102 6.711 1 98.94 146 ASP B N 1
ATOM 2354 C CA . ASP B 1 146 ? -0.67 5.125 6.105 1 98.94 146 ASP B CA 1
ATOM 2355 C C . ASP B 1 146 ? -1.452 5.953 5.086 1 98.94 146 ASP B C 1
ATOM 2357 O O . ASP B 1 146 ? -2.537 5.555 4.656 1 98.94 146 ASP B O 1
ATOM 2361 N N . ILE B 1 147 ? -0.938 7.109 4.77 1 98.94 147 ILE B N 1
ATOM 2362 C CA . ILE B 1 147 ? -1.349 7.977 3.668 1 98.94 147 ILE B CA 1
ATOM 2363 C C . ILE B 1 147 ? -0.121 8.414 2.869 1 98.94 147 ILE B C 1
ATOM 2365 O O . ILE B 1 147 ? 0.914 8.75 3.447 1 98.94 147 ILE B O 1
ATOM 2369 N N . LYS B 1 148 ? -0.235 8.383 1.592 1 98.81 148 LYS B N 1
ATOM 2370 C CA . LYS B 1 148 ? 0.832 8.828 0.701 1 98.81 148 LYS B CA 1
ATOM 2371 C C . LYS B 1 148 ? 0.283 9.727 -0.405 1 98.81 148 LYS B C 1
ATOM 2373 O O . LYS B 1 148 ? -0.822 9.5 -0.903 1 98.81 148 LYS B O 1
ATOM 2378 N N . PRO B 1 149 ? 1.079 10.734 -0.769 1 98.75 149 PRO B N 1
ATOM 2379 C CA . PRO B 1 149 ? 0.643 11.477 -1.956 1 98.75 149 PRO B CA 1
ATOM 2380 C C . PRO B 1 149 ? 0.658 10.625 -3.221 1 98.75 149 PRO B C 1
ATOM 2382 O O . PRO B 1 149 ? 1.468 9.695 -3.338 1 98.75 149 PRO B O 1
ATOM 2385 N N . TYR B 1 150 ? -0.346 10.867 -4.121 1 98.81 150 TYR B N 1
ATOM 2386 C CA . TYR B 1 150 ? -0.379 10.242 -5.438 1 98.81 150 TYR B CA 1
ATOM 2387 C C . TYR B 1 150 ? 0.407 11.055 -6.453 1 98.81 150 TYR B C 1
ATOM 2389 O O . TYR B 1 150 ? 0.216 12.273 -6.566 1 98.81 150 TYR B O 1
ATOM 2397 N N . TYR B 1 151 ? 1.289 10.422 -7.176 1 98.12 151 TYR B N 1
ATOM 2398 C CA . TYR B 1 151 ? 2.025 11.055 -8.266 1 98.12 151 TYR B CA 1
ATOM 2399 C C . TYR B 1 151 ? 1.723 10.375 -9.594 1 98.12 151 TYR B C 1
ATOM 2401 O O . TYR B 1 151 ? 1.887 9.164 -9.734 1 98.12 151 TYR B O 1
ATOM 2409 N N . VAL B 1 152 ? 1.356 11.211 -10.523 1 97.94 152 VAL B N 1
ATOM 2410 C CA . VAL B 1 152 ? 1.09 10.672 -11.859 1 97.94 152 VAL B CA 1
ATOM 2411 C C . VAL B 1 152 ? 2.336 9.969 -12.391 1 97.94 152 VAL B C 1
ATOM 2413 O O . VAL B 1 152 ? 2.246 8.875 -12.953 1 97.94 152 VAL B O 1
ATOM 2416 N N . SER B 1 153 ? 3.496 10.469 -12.164 1 96.31 153 SER B N 1
ATOM 2417 C CA . SER B 1 153 ? 4.754 9.992 -12.727 1 96.31 153 SER B CA 1
ATOM 2418 C C . SER B 1 153 ? 5.062 8.57 -12.266 1 96.31 153 SER B C 1
ATOM 2420 O O . SER B 1 153 ? 5.598 7.766 -13.031 1 96.31 153 SER B O 1
ATOM 2422 N N . THR B 1 154 ? 4.621 8.227 -11.094 1 96.75 154 THR B N 1
ATOM 2423 C CA . THR B 1 154 ? 5.035 6.93 -10.562 1 96.75 154 THR B CA 1
ATOM 2424 C C . THR B 1 154 ? 3.84 5.992 -10.43 1 96.75 154 THR B C 1
ATOM 2426 O O . THR B 1 154 ? 3.994 4.77 -10.5 1 96.75 154 THR B O 1
ATOM 2429 N N . ASP B 1 155 ? 2.674 6.559 -10.297 1 98.25 155 ASP B N 1
ATOM 2430 C CA . ASP B 1 155 ? 1.543 5.734 -9.883 1 98.25 155 ASP B CA 1
ATOM 2431 C C . ASP B 1 155 ? 0.576 5.504 -11.039 1 98.25 155 ASP B C 1
ATOM 2433 O O . ASP B 1 155 ? -0.286 4.625 -10.969 1 98.25 155 ASP B O 1
ATOM 2437 N N . CYS B 1 156 ? 0.722 6.273 -12.109 1 98.56 156 CYS B N 1
ATOM 2438 C CA . CYS B 1 156 ? -0.248 6.242 -13.195 1 98.56 156 CYS B CA 1
ATOM 2439 C C . CYS B 1 156 ? 0.301 5.473 -14.391 1 98.56 156 CYS B C 1
ATOM 2441 O O . CYS B 1 156 ? 1.295 5.883 -14.992 1 98.56 156 CYS B O 1
ATOM 2443 N N . HIS B 1 157 ? -0.381 4.379 -14.758 1 98.44 157 HIS B N 1
ATOM 2444 C CA . HIS B 1 157 ? -0.06 3.57 -15.922 1 98.44 157 HIS B CA 1
ATOM 2445 C C . HIS B 1 157 ? -1.291 3.35 -16.797 1 98.44 157 HIS B C 1
ATOM 2447 O O . HIS B 1 157 ? -1.908 2.283 -16.75 1 98.44 157 HIS B O 1
ATOM 2453 N N . PRO B 1 158 ? -1.538 4.289 -17.672 1 98 158 PRO B N 1
ATOM 2454 C CA . PRO B 1 158 ? -2.805 4.262 -18.406 1 98 158 PRO B CA 1
ATOM 2455 C C . PRO B 1 158 ? -2.869 3.139 -19.438 1 98 158 PRO B C 1
ATOM 2457 O O . PRO B 1 158 ? -3.951 2.801 -19.922 1 98 158 PRO B O 1
ATOM 2460 N N . THR B 1 159 ? -1.736 2.525 -19.812 1 97.75 159 THR B N 1
ATOM 2461 C CA . THR B 1 159 ? -1.725 1.49 -20.828 1 97.75 159 THR B CA 1
ATOM 2462 C C . THR B 1 159 ? -1.723 0.102 -20.203 1 97.75 159 THR B C 1
ATOM 2464 O O . THR B 1 159 ? -1.586 -0.904 -20.906 1 97.75 159 THR B O 1
ATOM 2467 N N . ALA B 1 160 ? -1.756 0.055 -18.812 1 98.56 160 ALA B N 1
ATOM 2468 C CA . ALA B 1 160 ? -1.795 -1.237 -18.141 1 98.56 160 ALA B CA 1
ATOM 2469 C C . ALA B 1 160 ? -3.012 -2.049 -18.562 1 98.56 160 ALA B C 1
ATOM 2471 O O . ALA B 1 160 ? -4.062 -1.483 -18.891 1 98.56 160 ALA B O 1
ATOM 2472 N N . CYS B 1 161 ? -2.842 -3.371 -18.578 1 97.5 161 CYS B N 1
ATOM 2473 C CA . CYS B 1 161 ? -3.939 -4.25 -18.953 1 97.5 161 CYS B CA 1
ATOM 2474 C C . CYS B 1 161 ? -4.078 -5.41 -17.969 1 97.5 161 CYS B C 1
ATOM 2476 O O . CYS B 1 161 ? -3.096 -5.82 -17.344 1 97.5 161 CYS B O 1
ATOM 2478 N N . SER B 1 162 ? -5.211 -5.852 -17.812 1 95.19 162 SER B N 1
ATOM 2479 C CA . SER B 1 162 ? -5.582 -6.992 -16.984 1 95.19 162 SER B CA 1
ATOM 2480 C C . SER B 1 162 ? -6.523 -7.934 -17.719 1 95.19 162 SER B C 1
ATOM 2482 O O . SER B 1 162 ? -7.227 -7.52 -18.656 1 95.19 162 SER B O 1
ATOM 2484 N N . PRO B 1 163 ? -6.508 -9.18 -17.406 1 89.75 163 PRO B N 1
ATOM 2485 C CA . PRO B 1 163 ? -7.398 -10.109 -18.109 1 89.75 163 PRO B CA 1
ATOM 2486 C C . PRO B 1 163 ? -8.875 -9.781 -17.906 1 89.75 163 PRO B C 1
ATOM 2488 O O . PRO B 1 163 ? -9.242 -9.148 -16.906 1 89.75 163 PRO B O 1
#

Secondary structure (DSSP, 8-state):
---PPTT-EE-SS-GGGT--EEE---EEEE-S--STTTS-SSHHHHHHH--PPEEEEE-GGGGGGGTTGGG-SEEEEEEE-TTS-S-EEEE--TTSSS-EEGGGS--S-SSS-EEEEEEEEEEEETTTTEEEES---SPTTEEEEEEEE--HHHH--TT----/---PPTT-EE-SS-GGGT--EEE---EEEE-S--STTTS-SSHHHHHHH--PPEEEEE-GGGGGGGTTGGG-SEEEEEEE-TTS-S-EEEE--TTSSS-EEGGGS--S-SSS-EEEEEEEEEEEETTTTEEEES---SPTTEEEEEEEE--HHHH--TT----

Organism: Rhodospirillum rubrum (strain ATCC 11170 / ATH 1.1.1 / DSM 467 / LMG 4362 / NCIMB 8255 / S1) (NCBI:txid269796)

InterPro domains:
  IPR023368 Uncharacterised protein family UPF0066, conserved site [PS01318] (101-112)
  IPR023370 TrmO-like, N-terminal domain [PF01980] (49-155)
  IPR023370 TrmO-like, N-terminal domain [PS51668] (23-159)
  IPR023370 TrmO-like, N-terminal domain [TIGR00104] (24-160)
  IPR023370 TrmO-like, N-terminal domain [cd09281] (25-150)
  IPR036413 YaeB-like superfamily [SSF118196] (22-162)
  IPR036414 YaeB, N-terminal domain superfamily [G3DSA:2.40.30.70] (1-153)
  IPR040372 YaeB-like [PTHR12818] (19-161)

Solvent-accessible surface area (backbone atoms only — not comparable to full-atom values): 16837 Å² total; per-residue (Å²): 129,82,88,64,57,86,72,43,39,63,49,98,54,60,33,66,74,61,51,69,40,55,32,27,65,47,30,29,30,43,39,92,22,85,44,79,90,69,32,38,90,36,46,69,51,17,49,72,74,33,87,60,56,19,39,37,41,38,42,71,88,52,16,64,14,43,38,73,33,73,58,29,41,24,28,32,41,31,28,39,42,82,86,44,56,33,30,41,33,24,36,55,57,87,88,45,98,49,64,31,6,36,35,44,34,87,64,51,43,22,55,44,28,69,43,76,47,58,37,46,44,72,46,67,39,52,95,75,15,34,37,34,29,44,38,55,37,53,49,45,62,34,36,24,45,50,52,27,58,46,44,44,90,58,50,38,49,86,83,50,43,59,118,130,83,88,67,58,86,72,43,38,63,49,98,55,61,34,67,74,62,50,69,42,55,34,27,64,46,29,31,30,43,39,95,22,86,43,80,90,69,31,39,91,36,46,69,49,16,49,72,74,33,86,60,58,19,39,36,40,36,41,71,88,51,17,63,15,44,38,72,33,73,58,28,41,24,27,33,41,31,27,38,43,83,86,45,58,33,31,41,33,23,36,54,57,88,90,46,100,49,65,31,6,36,34,42,36,88,63,53,43,24,55,45,29,68,42,75,47,58,36,46,43,73,48,66,38,52,94,75,16,34,34,34,29,43,38,55,35,51,49,45,63,34,38,24,46,50,52,28,57,46,45,44,90,59,51,40,48,84,83,50,43,59,118

Sequence (326 aa):
MDDRREGEIALDFDPVTRKDASVAFIGHIQTPWTSRDEAPRNVIEARERSTEPARITLDPAFAPGLAGLAGHSHVVVLYWMDKARRDLIVQCPRHSEGPRGVFSLRSPLRPNPVALAAVPLLSVDIAAGVLTVGPLDCLNGTPLIDIKPYYVSTDCHPTACSPMDDRREGEIALDFDPVTRKDASVAFIGHIQTPWTSRDEAPRNVIEARERSTEPARITLDPAFAPGLAGLAGHSHVVVLYWMDKARRDLIVQCPRHSEGPRGVFSLRSPLRPNPVALAAVPLLSVDIAAGVLTVGPLDCLNGTPLIDIKPYYVSTDCHPTACSP

Radius of gyration: 18.78 Å; Cα contacts (8 Å, |Δi|>4): 858; chains: 2; bounding box: 48×51×42 Å

pLDDT: mean 95.33, std 7.58, range [39.91, 98.94]

Nearest PDB structures (foldseek):
  3okx-assembly1_B  TM=9.246E-01  e=1.168E-14  Rhodopseudomonas palustris CGA009
  3okx-assembly1_A  TM=8.884E-01  e=5.635E-15  Rhodopseudomonas palustris CGA009
  2nv4-assembly1_B  TM=9.476E-01  e=3.031E-14  Archaeoglobus fulgidus
  7btz-assembly1_B  TM=8.553E-01  e=3.942E-09  Pseudomonas aeruginosa
  7bu1-assembly1_A  TM=8.674E-01  e=1.144E-08  Pseudomonas aeruginosa

Foldseek 3Di:
DPPADPQWDFAPDQLVVVCPDDFDQFWWKAAPAADPVRFDQWQVVQVVVDFDWMKTAGDLVCLVVCPPVFVFFKKKWKFFQPPAGATTQWHDDPPDPHIDGPVLDQGCHHSGSIHIDIWTWDDGDSNRRMTITGGGRGHGGTTTGDMGGDDCVPHNDPPDDDD/DPPADPQWDFAPDQLVVVCPDDFDQFWWKAAPAADPVRFDQWQVVQVVVDFDWMKTAGDLVCLVVCPPVFVFFKKKWKFFQPPAGAGTQWHDDPPDPHIDGPVLDQGCHHSGSIHIDIWTWDDGDSNRRMTITGGGRGHGGTTTGDMGGDDCVPHNDPPDDDD